Protein AF-A0A3M7KZB3-F1 (afdb_monomer)

Foldseek 3Di:
DDDDDDDDDDDDPPPPPDPCPLQPDDDPPPDDDPLNVQQVVCLVDLVVVVVLVVVLVVCVVPPVSLLVLLSRDVNNLLVDLQRPHDVCSLVSLVSNLVNLLVVLLVCLQVVHCPCLVVLCCLQVVQQLNVQNVSLLSGDLVSSLSSLLSSLQRLLQRCLVVLCSVVSLQSGFASVCSSVSHRGPPDVPVLLGSLRRNQSSLLSNLVSLQPRNDHDSNLLSNLSSLLSCQPVCSLVSYDPVSVVSLLVSLVQQLDDDDPSHHDPSSNVSSLSSNCSNPVVCNVVVVVVVVVVCVVDPVNVVVVVVVVVVVVVVVVVVVVVVVVVVVVVVVVVVVVVVVPDPDDDPDDDDD

Sequence (349 aa):
MTETSGSQPPGWDMRRTVSSRAVQGSTGTLYTRWYEVLAPYFCADEGASEALLSACRRLWGQPFTTPTFALLLHQWLLVHPGAGGADQRLKYLNVLVSGARQLFVGDAETGSAAFAPMFSFLAERVVLSPGGARLAALPETGREAVMALAASFAPYYLGPSGDYVTFLDSFPAPSAVSAGRPPPRDPGRDGGRREGVDFALDRAVEALAREVTAEPGVLAFLAALRALGGTGLLGALRTSTRIRLQAELYALTQPGGPRYASRAVNRAAFRALDALFPRGRRARRLVNAAFRVLHPGEWPWLWWDALWDGARAVRAWARLAGRAARGLWARLAARLRWRPGTGRGILCG

Organism: Auxenochlorella protothecoides (NCBI:txid3075)

Solvent-accessible surface area (backbone atoms only — not comparable to full-atom values): 19627 Å² total; per-residue (Å²): 143,82,86,82,88,76,83,79,78,85,82,82,73,87,85,77,83,83,87,64,88,80,55,83,78,84,58,61,104,84,68,81,56,72,47,74,56,46,10,59,51,32,44,71,33,62,68,62,37,52,53,48,52,55,55,47,66,79,38,66,90,41,87,64,42,40,37,50,48,20,55,35,41,46,53,26,55,58,71,37,74,66,45,80,40,80,91,46,31,58,60,52,50,53,43,31,50,53,12,45,47,54,50,53,43,51,22,28,55,71,59,49,72,84,58,44,69,61,49,49,45,46,40,54,62,29,59,53,19,81,73,35,52,45,43,56,56,40,57,66,85,48,38,59,54,53,48,41,54,42,26,28,48,36,33,50,76,26,20,87,78,60,50,37,62,60,50,41,70,60,32,67,23,66,70,40,53,64,68,68,43,64,70,69,92,56,80,78,61,57,64,46,52,24,46,9,35,32,52,35,49,41,32,26,46,50,31,52,75,75,62,40,79,31,69,56,23,42,45,34,32,35,52,27,55,28,66,48,33,84,70,60,60,74,73,47,38,50,69,67,50,51,50,49,49,51,50,55,37,48,63,35,49,49,86,65,66,96,90,41,57,52,73,67,46,22,54,42,24,48,51,20,46,35,45,65,43,62,93,51,40,67,62,54,51,51,52,52,50,50,52,49,70,71,35,77,90,46,44,71,56,51,54,51,50,50,52,51,52,47,53,50,50,51,53,51,49,53,51,51,50,54,48,50,51,52,53,49,48,52,53,49,51,56,56,67,69,62,70,94,79,86,79,92,78,80,86,88,136

Structure (mmCIF, N/CA/C/O backbone):
data_AF-A0A3M7KZB3-F1
#
_entry.id   AF-A0A3M7KZB3-F1
#
loop_
_atom_site.group_PDB
_atom_site.id
_atom_site.type_symbol
_atom_site.label_atom_id
_atom_site.label_alt_id
_atom_site.label_comp_id
_atom_site.label_asym_id
_atom_site.label_entity_id
_atom_site.label_seq_id
_atom_site.pdbx_PDB_ins_code
_atom_site.Cartn_x
_atom_site.Cartn_y
_atom_site.Cartn_z
_atom_site.occupancy
_atom_site.B_iso_or_equiv
_atom_site.auth_seq_id
_atom_site.auth_comp_id
_atom_site.auth_asym_id
_atom_site.auth_atom_id
_atom_site.pdbx_PDB_model_num
ATOM 1 N N . MET A 1 1 ? -39.520 -17.515 37.500 1.00 38.78 1 MET A N 1
ATOM 2 C CA . MET A 1 1 ? -38.891 -18.666 36.823 1.00 38.78 1 MET A CA 1
ATOM 3 C C . MET A 1 1 ? -39.704 -18.981 35.583 1.00 38.78 1 MET A C 1
ATOM 5 O O . MET A 1 1 ? -40.734 -19.615 35.721 1.00 38.78 1 MET A O 1
ATOM 9 N N . THR A 1 2 ? -39.270 -18.490 34.425 1.00 28.88 2 THR A N 1
ATOM 10 C CA . THR A 1 2 ? -39.595 -19.023 33.089 1.00 28.88 2 THR A CA 1
ATOM 11 C C . THR A 1 2 ? -38.607 -18.373 32.127 1.00 28.88 2 THR A C 1
ATOM 13 O O . THR A 1 2 ? -38.626 -17.155 31.948 1.00 28.88 2 THR A O 1
ATOM 16 N N . GLU A 1 3 ? -37.683 -19.185 31.619 1.00 27.94 3 GLU A N 1
ATOM 17 C CA . GLU A 1 3 ? -36.593 -18.805 30.725 1.00 27.94 3 GLU A CA 1
ATOM 18 C C . GLU A 1 3 ? -37.104 -18.370 29.351 1.00 27.94 3 GLU A C 1
ATOM 20 O O . GLU A 1 3 ? -37.971 -18.992 28.738 1.00 27.94 3 GLU A O 1
ATOM 25 N N . THR A 1 4 ? -36.513 -17.287 28.862 1.00 32.25 4 THR A N 1
ATOM 26 C CA . THR A 1 4 ? -36.630 -16.776 27.502 1.00 32.25 4 THR A CA 1
ATOM 27 C C . THR A 1 4 ? -35.761 -17.593 26.547 1.00 32.25 4 THR A C 1
ATOM 29 O O . THR A 1 4 ? -34.537 -17.604 26.663 1.00 32.25 4 THR A O 1
ATOM 32 N N . SER A 1 5 ? -36.401 -18.219 25.561 1.00 31.03 5 SER A N 1
ATOM 33 C CA . SER A 1 5 ? -35.777 -18.784 24.362 1.00 31.03 5 SER A CA 1
ATOM 34 C C . SER A 1 5 ? -35.148 -17.668 23.515 1.00 31.03 5 SER A C 1
ATOM 36 O O . SER A 1 5 ? -35.840 -16.994 22.752 1.00 31.03 5 SER A O 1
ATOM 38 N N . GLY A 1 6 ? -33.835 -17.472 23.646 1.00 29.67 6 GLY A N 1
ATOM 39 C CA . GLY A 1 6 ? -33.031 -16.631 22.759 1.00 29.67 6 GLY A CA 1
ATOM 40 C C . GLY A 1 6 ? -32.515 -17.434 21.565 1.00 29.67 6 GLY A C 1
ATOM 41 O O . GLY A 1 6 ? -31.704 -18.343 21.717 1.00 29.67 6 GLY A O 1
ATOM 42 N N . SER A 1 7 ? -32.981 -17.087 20.370 1.00 30.44 7 SER A N 1
ATOM 43 C CA . SER A 1 7 ? -32.486 -17.594 19.090 1.00 30.44 7 SER A CA 1
ATOM 44 C C . SER A 1 7 ? -31.009 -17.232 18.871 1.00 30.44 7 SER A C 1
ATOM 46 O O . SER A 1 7 ? -30.657 -16.052 18.833 1.00 30.44 7 SER A O 1
ATOM 48 N N . GLN A 1 8 ? -30.162 -18.244 18.678 1.00 31.06 8 GLN A N 1
ATOM 49 C CA . GLN A 1 8 ? -28.768 -18.117 18.233 1.00 31.06 8 GLN A CA 1
ATOM 50 C C . GLN A 1 8 ? -28.682 -17.506 16.817 1.00 31.06 8 GLN A C 1
ATOM 52 O O . GLN A 1 8 ? -29.329 -18.027 15.904 1.00 31.06 8 GLN A O 1
ATOM 57 N N . PRO A 1 9 ? -27.856 -16.471 16.572 1.00 33.44 9 PRO A N 1
ATOM 58 C CA . PRO A 1 9 ? -27.453 -16.110 15.216 1.00 33.44 9 PRO A CA 1
ATOM 59 C C . PRO A 1 9 ? -26.437 -17.132 14.656 1.00 33.44 9 PRO A C 1
ATOM 61 O O . PRO A 1 9 ? -25.729 -17.788 15.425 1.00 33.44 9 PRO A O 1
ATOM 64 N N . PRO A 1 10 ? -26.370 -17.308 13.323 1.00 36.56 10 PRO A N 1
ATOM 65 C CA . PRO A 1 10 ? -25.703 -18.444 12.695 1.00 36.56 10 PRO A CA 1
ATOM 66 C C . PRO A 1 10 ? -24.182 -18.435 12.893 1.00 36.56 10 PRO A C 1
ATOM 68 O O . PRO A 1 10 ? -23.527 -17.393 12.887 1.00 36.56 10 PRO A O 1
ATOM 71 N N . GLY A 1 11 ? -23.656 -19.650 13.067 1.00 27.95 11 GLY A N 1
ATOM 72 C CA . GLY A 1 11 ? -22.302 -19.976 13.499 1.00 27.95 11 GLY A CA 1
ATOM 73 C C . GLY A 1 11 ? -21.175 -19.342 12.686 1.00 27.95 11 GLY A C 1
ATOM 74 O O . GLY A 1 11 ? -21.088 -19.475 11.465 1.00 27.95 11 GLY A O 1
ATOM 75 N N . TRP A 1 12 ? -20.253 -18.726 13.420 1.00 37.75 12 TRP A N 1
ATOM 76 C CA . TRP A 1 12 ? -18.922 -18.366 12.959 1.00 37.75 12 TRP A CA 1
ATOM 77 C C . TRP A 1 12 ? -18.058 -19.631 12.890 1.00 37.75 12 TRP A C 1
ATOM 79 O O . TRP A 1 12 ? -17.579 -20.125 13.910 1.00 37.75 12 TRP A O 1
ATOM 89 N N . ASP A 1 13 ? -17.854 -20.172 11.690 1.00 31.86 13 ASP A N 1
ATOM 90 C CA . ASP A 1 13 ? -16.902 -21.264 11.474 1.00 31.86 13 ASP A CA 1
ATOM 91 C C . ASP A 1 13 ? -15.465 -20.707 11.462 1.00 31.86 13 ASP A C 1
ATOM 93 O O . ASP A 1 13 ? -14.958 -20.236 10.441 1.00 31.86 13 ASP A O 1
ATOM 97 N N . MET A 1 14 ? -14.799 -20.748 12.622 1.00 35.47 14 MET A N 1
ATOM 98 C CA . MET A 1 14 ? -13.398 -20.334 12.805 1.00 35.47 14 MET A CA 1
ATOM 99 C C . MET A 1 14 ? -12.390 -21.154 11.972 1.00 35.47 14 MET A C 1
ATOM 101 O O . MET A 1 14 ? -11.211 -20.808 11.938 1.00 35.47 14 MET A O 1
ATOM 105 N N . ARG A 1 15 ? -12.799 -22.236 11.288 1.00 32.56 15 ARG A N 1
ATOM 106 C CA . ARG A 1 15 ? -11.863 -23.196 10.670 1.00 32.56 15 ARG A CA 1
ATOM 107 C C . ARG A 1 15 ? -11.603 -23.002 9.172 1.00 32.56 15 ARG A C 1
ATOM 109 O O . ARG A 1 15 ? -10.850 -23.789 8.604 1.00 32.56 15 ARG A O 1
ATOM 116 N N . ARG A 1 16 ? -12.173 -21.986 8.505 1.00 35.16 16 ARG A N 1
ATOM 117 C CA . ARG A 1 16 ? -12.100 -21.862 7.026 1.00 35.16 16 ARG A CA 1
ATOM 118 C C . ARG A 1 16 ? -11.472 -20.600 6.432 1.00 35.16 16 ARG A C 1
ATOM 120 O O . ARG A 1 16 ? -11.674 -20.336 5.250 1.00 35.16 16 ARG A O 1
ATOM 127 N N . THR A 1 17 ? -10.645 -19.850 7.153 1.00 40.28 17 THR A N 1
ATOM 128 C CA . THR A 1 17 ? -9.912 -18.730 6.526 1.00 40.28 17 THR A CA 1
ATOM 129 C C . THR A 1 17 ? -8.417 -18.781 6.775 1.00 40.28 17 THR A C 1
ATOM 131 O O . THR A 1 17 ? -7.868 -17.930 7.460 1.00 40.28 17 THR A O 1
ATOM 134 N N . VAL A 1 18 ? -7.755 -19.753 6.148 1.00 42.78 18 VAL A N 1
ATOM 135 C CA . VAL A 1 18 ? -6.341 -19.636 5.770 1.00 42.78 18 VAL A CA 1
ATOM 136 C C . VAL A 1 18 ? -6.215 -20.106 4.323 1.00 42.78 18 VAL A C 1
ATOM 138 O O . VAL A 1 18 ? -5.806 -21.224 4.038 1.00 42.78 18 VAL A O 1
ATOM 141 N N . SER A 1 19 ? -6.610 -19.252 3.381 1.00 37.38 19 SER A N 1
ATOM 142 C CA . SER A 1 19 ? -6.130 -19.360 2.001 1.00 37.38 19 SER A CA 1
ATOM 143 C C . SER A 1 19 ? -5.094 -18.265 1.787 1.00 37.38 19 SER A C 1
ATOM 145 O O . SER A 1 19 ? -5.332 -17.286 1.090 1.00 37.38 19 SER A O 1
ATOM 147 N N . SER A 1 20 ? -3.949 -18.399 2.459 1.00 42.97 20 SER A N 1
ATOM 148 C CA . SER A 1 20 ? -2.857 -17.431 2.412 1.00 42.97 20 SER A CA 1
ATOM 149 C C . SER A 1 20 ? -1.716 -17.946 1.527 1.00 42.97 20 SER A C 1
ATOM 151 O O . SER A 1 20 ? -0.724 -18.492 2.012 1.00 42.97 20 SER A O 1
ATOM 153 N N . ARG A 1 21 ? -1.820 -17.770 0.206 1.00 41.06 21 ARG A N 1
ATOM 154 C CA . ARG A 1 21 ? -0.687 -18.042 -0.705 1.00 41.06 21 ARG A CA 1
ATOM 155 C C . ARG A 1 21 ? 0.432 -16.991 -0.627 1.00 41.06 21 ARG A C 1
ATOM 157 O O . ARG A 1 21 ? 1.504 -17.231 -1.163 1.00 41.06 21 ARG A O 1
ATOM 164 N N . ALA A 1 22 ?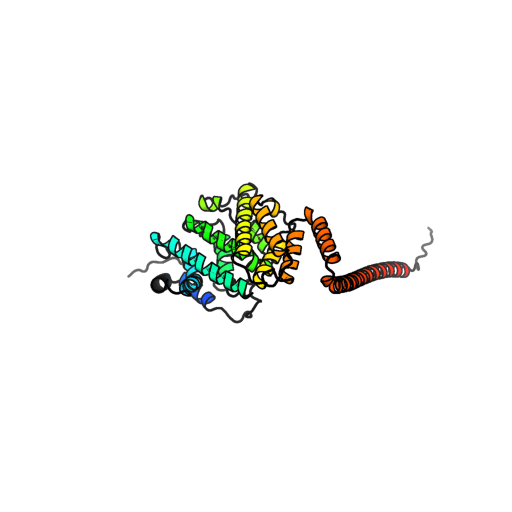 0.228 -15.888 0.098 1.00 42.31 22 ALA A N 1
ATOM 165 C CA . ALA A 1 22 ? 1.223 -14.827 0.285 1.00 42.31 22 ALA A CA 1
ATOM 166 C C . ALA A 1 22 ? 2.103 -14.974 1.553 1.00 42.31 22 ALA A C 1
ATOM 168 O O . ALA A 1 22 ? 3.015 -14.182 1.758 1.00 42.31 22 ALA A O 1
ATOM 169 N N . VAL A 1 23 ? 1.863 -15.977 2.413 1.00 45.31 23 VAL A N 1
ATOM 170 C CA . VAL A 1 23 ? 2.508 -16.093 3.748 1.00 45.31 23 VAL A CA 1
ATOM 171 C C . VAL A 1 23 ? 3.877 -16.795 3.727 1.00 45.31 23 VAL A C 1
ATOM 173 O O . VAL A 1 23 ? 4.587 -16.811 4.726 1.00 45.31 23 VAL A O 1
ATOM 176 N N . GLN A 1 24 ? 4.323 -17.327 2.590 1.00 43.00 24 GLN A N 1
ATOM 177 C CA . GLN A 1 24 ? 5.515 -18.191 2.524 1.00 43.00 24 GLN A CA 1
ATOM 178 C C . GLN A 1 24 ? 6.881 -17.473 2.644 1.00 43.00 24 GLN A C 1
ATOM 180 O O . GLN A 1 24 ? 7.911 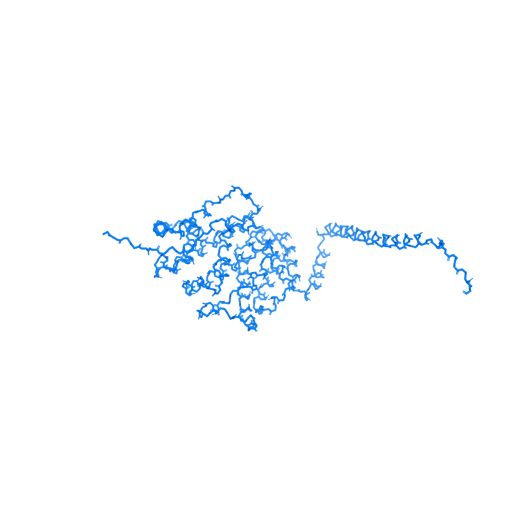-18.093 2.403 1.00 43.00 24 GLN A O 1
ATOM 185 N N . GLY A 1 25 ? 6.920 -16.191 3.021 1.00 42.41 25 GLY A N 1
ATOM 186 C CA . GLY A 1 25 ? 8.111 -15.348 2.871 1.00 42.41 25 GLY A CA 1
ATOM 187 C C . GLY A 1 25 ? 9.150 -15.324 4.001 1.00 42.41 25 GLY A C 1
ATOM 188 O O . GLY A 1 25 ? 10.303 -15.037 3.703 1.00 42.41 25 GLY A O 1
ATOM 189 N N . SER A 1 26 ? 8.827 -15.591 5.275 1.00 44.09 26 SER A N 1
ATOM 190 C CA . SER A 1 26 ? 9.864 -15.459 6.334 1.00 44.09 26 SER A CA 1
ATOM 191 C C . SER A 1 26 ? 9.670 -16.275 7.611 1.00 44.09 26 SER A C 1
ATOM 193 O O . SER A 1 26 ? 10.645 -16.586 8.289 1.00 44.09 26 SER A O 1
ATOM 195 N N . THR A 1 27 ? 8.456 -16.717 7.914 1.00 43.91 27 THR A N 1
ATOM 196 C CA . THR A 1 27 ? 8.185 -17.698 8.969 1.00 43.91 27 THR A CA 1
ATOM 197 C C . THR A 1 27 ? 7.194 -18.684 8.394 1.00 43.91 27 THR A C 1
ATOM 199 O O . THR A 1 27 ? 6.090 -18.291 8.021 1.00 43.91 27 THR A O 1
ATOM 202 N N . GLY A 1 28 ? 7.610 -19.944 8.251 1.00 42.25 28 GLY A N 1
ATOM 203 C CA . GLY A 1 28 ? 6.750 -21.010 7.750 1.00 42.25 28 GLY A CA 1
ATOM 204 C C . GLY A 1 28 ? 5.415 -21.066 8.495 1.00 42.25 28 GLY A C 1
ATOM 205 O O . GLY A 1 28 ? 5.256 -20.483 9.566 1.00 42.25 28 GLY A O 1
ATOM 206 N N . THR A 1 29 ? 4.472 -21.815 7.935 1.00 51.72 29 THR A N 1
ATOM 207 C CA . THR A 1 29 ? 3.087 -22.075 8.384 1.00 51.72 29 THR A CA 1
ATOM 208 C C . THR A 1 29 ? 2.906 -22.565 9.838 1.00 51.72 29 THR A C 1
ATOM 210 O O . THR A 1 29 ? 1.833 -23.038 10.189 1.00 51.72 29 THR A O 1
ATOM 213 N N . LEU A 1 30 ? 3.941 -22.493 10.677 1.00 51.16 30 LEU A N 1
ATOM 214 C CA . LEU A 1 30 ? 4.012 -22.971 12.054 1.00 51.16 30 LEU A CA 1
ATOM 215 C C . LEU A 1 30 ? 3.935 -21.853 13.108 1.00 51.16 30 LEU A C 1
ATOM 217 O O . LEU A 1 30 ? 3.665 -22.160 14.264 1.00 51.16 30 LEU A O 1
ATOM 221 N N . TYR A 1 31 ? 4.152 -20.582 12.748 1.00 64.06 31 TYR A N 1
ATOM 222 C CA . TYR A 1 31 ? 4.145 -19.477 13.715 1.00 64.06 31 TYR A CA 1
ATOM 223 C C . TYR A 1 31 ? 3.059 -18.452 13.390 1.00 64.06 31 TYR A C 1
ATOM 225 O O . TYR A 1 31 ? 3.167 -17.699 12.424 1.00 64.06 31 TYR A O 1
ATOM 233 N N . THR A 1 32 ? 2.024 -18.404 14.228 1.00 78.31 32 THR A N 1
ATOM 234 C CA . THR A 1 32 ? 1.038 -17.318 14.255 1.00 78.31 32 THR A CA 1
ATOM 235 C C . THR A 1 32 ? 1.610 -16.141 15.031 1.00 78.31 32 THR A C 1
ATOM 237 O O . THR A 1 32 ? 2.069 -16.309 16.165 1.00 78.31 32 THR A O 1
ATOM 240 N N . ARG A 1 33 ? 1.579 -14.937 14.456 1.00 88.12 33 ARG A N 1
ATOM 241 C CA . ARG A 1 33 ? 2.027 -13.739 15.178 1.00 88.12 33 ARG A CA 1
ATOM 242 C C . ARG A 1 33 ? 1.040 -13.405 16.290 1.00 88.12 33 ARG A C 1
ATOM 244 O O . ARG A 1 33 ? -0.161 -13.606 16.147 1.00 88.12 33 ARG A O 1
ATOM 251 N N . TRP A 1 34 ? 1.537 -12.846 17.391 1.00 92.69 34 TRP A N 1
ATOM 252 C CA . TRP A 1 34 ? 0.715 -12.545 18.569 1.00 92.69 34 TRP A CA 1
ATOM 253 C C . TRP A 1 34 ? -0.506 -11.669 18.234 1.00 92.69 34 TRP A C 1
ATOM 255 O O . TRP A 1 34 ? -1.602 -11.925 18.727 1.00 92.69 34 TRP A O 1
ATOM 265 N N . TYR A 1 35 ? -0.356 -10.683 17.343 1.00 93.88 35 TYR A N 1
ATOM 266 C CA . TYR A 1 35 ? -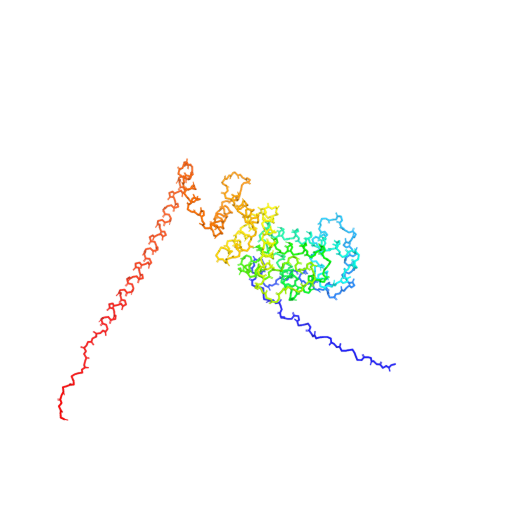1.460 -9.796 16.968 1.00 93.88 35 TYR A CA 1
ATOM 267 C C . TYR A 1 35 ? -2.520 -10.499 16.107 1.00 93.88 35 TYR A C 1
ATOM 269 O O . TYR A 1 35 ? -3.680 -10.103 16.137 1.00 93.88 35 TYR A O 1
ATOM 277 N N . GLU A 1 36 ? -2.153 -11.554 15.371 1.00 92.38 36 GLU A N 1
ATOM 278 C CA . GLU A 1 36 ? -3.101 -12.344 14.573 1.00 92.38 36 GLU A CA 1
ATOM 279 C C . GLU A 1 36 ? -4.077 -13.114 15.477 1.00 92.38 36 GLU A C 1
ATOM 281 O O . GLU A 1 36 ? -5.194 -13.405 15.061 1.00 92.38 3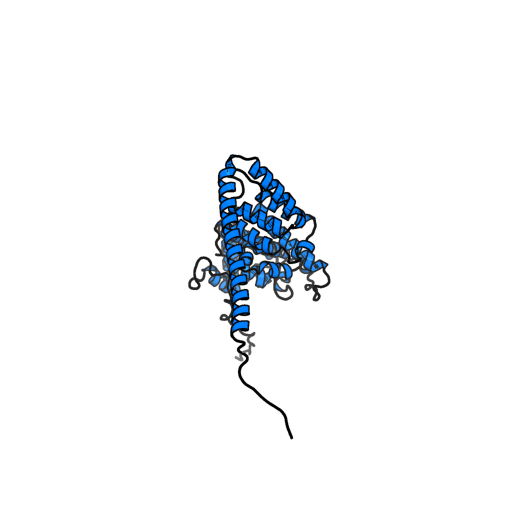6 GLU A O 1
ATOM 286 N N . VAL A 1 37 ? -3.679 -13.389 16.725 1.00 93.62 37 VAL A N 1
ATOM 287 C CA . VAL A 1 37 ? -4.523 -14.008 17.758 1.00 93.62 37 VAL A CA 1
ATOM 288 C C . VAL A 1 37 ? -5.261 -12.950 18.580 1.00 93.62 37 VAL A C 1
ATOM 290 O O . VAL A 1 37 ? -6.459 -13.080 18.831 1.00 93.62 37 VAL A O 1
ATOM 293 N N . LEU A 1 38 ? -4.566 -11.883 18.989 1.00 95.56 38 LEU A N 1
ATOM 294 C CA . LEU A 1 38 ? -5.145 -10.870 19.871 1.00 95.56 38 LEU A CA 1
ATOM 295 C C . LEU A 1 38 ? -6.135 -9.935 19.165 1.00 95.56 38 LEU A C 1
ATOM 297 O O . LEU A 1 38 ? -7.131 -9.558 19.772 1.00 95.56 38 LEU A O 1
ATOM 301 N N . ALA A 1 39 ? -5.916 -9.566 17.901 1.00 95.44 39 ALA A N 1
ATOM 302 C CA . ALA A 1 39 ? -6.824 -8.645 17.215 1.00 95.44 39 ALA A CA 1
ATOM 303 C C . ALA A 1 39 ? -8.244 -9.219 17.026 1.00 95.44 39 ALA A C 1
ATOM 305 O O . ALA A 1 39 ? -9.207 -8.494 17.287 1.00 95.44 39 ALA A O 1
ATOM 306 N N . PRO A 1 40 ? -8.425 -10.506 16.655 1.00 95.25 40 PRO A N 1
ATOM 307 C CA . PRO A 1 40 ? -9.742 -11.140 16.678 1.00 95.25 40 PRO A CA 1
ATOM 308 C C . PRO A 1 40 ? -10.352 -11.234 18.081 1.00 95.25 40 PRO A C 1
ATOM 310 O O . PRO A 1 40 ? -11.556 -11.038 18.220 1.00 95.25 40 PRO A O 1
ATOM 313 N N . TYR A 1 41 ? -9.541 -11.500 19.114 1.00 95.81 41 TYR A N 1
ATOM 314 C CA . TYR A 1 41 ? -10.005 -11.529 20.506 1.00 95.81 41 TYR A CA 1
ATOM 315 C C . TYR A 1 41 ? -10.595 -10.176 20.922 1.00 95.81 41 TYR A C 1
ATOM 317 O O . TYR A 1 41 ? -11.746 -10.110 21.345 1.00 95.81 41 TYR A O 1
ATOM 325 N N . PHE A 1 42 ? -9.856 -9.084 20.710 1.00 96.19 42 PHE A N 1
ATOM 326 C CA . PHE A 1 42 ? -10.346 -7.735 20.991 1.00 96.19 42 PHE A CA 1
ATOM 327 C C . PHE A 1 42 ? -11.556 -7.374 20.114 1.00 96.19 42 PHE A C 1
ATOM 329 O O . PHE A 1 42 ? -12.506 -6.755 20.579 1.00 96.19 42 PHE A O 1
ATOM 336 N N . CYS A 1 43 ? -11.602 -7.832 18.862 1.00 95.50 43 CYS A N 1
ATOM 337 C CA . CYS A 1 43 ? -12.790 -7.658 18.027 1.00 95.50 43 CYS A CA 1
ATOM 338 C C . CYS A 1 43 ? -14.048 -8.329 18.601 1.00 95.50 43 CYS A C 1
ATOM 340 O O . CYS A 1 43 ? -15.146 -7.846 18.334 1.00 95.50 43 CYS A O 1
ATOM 342 N N . ALA A 1 44 ? -13.910 -9.433 19.337 1.00 95.44 44 ALA A N 1
ATOM 343 C CA . ALA A 1 44 ? -15.033 -10.161 19.922 1.00 95.44 44 ALA A CA 1
ATOM 344 C C . ALA A 1 44 ? -15.452 -9.621 21.301 1.00 95.44 44 ALA A C 1
ATOM 346 O O . ALA A 1 44 ? -16.636 -9.664 21.625 1.00 95.44 44 ALA A O 1
ATOM 347 N N . ASP A 1 45 ? -14.506 -9.112 22.093 1.00 95.56 45 ASP A N 1
ATOM 348 C CA . ASP A 1 45 ? -14.745 -8.589 23.441 1.00 95.56 45 ASP A CA 1
ATOM 349 C C . ASP A 1 45 ? -14.648 -7.052 23.472 1.00 95.56 45 ASP A C 1
ATOM 351 O O . ASP A 1 45 ? -13.561 -6.463 23.508 1.00 95.56 45 ASP A O 1
ATOM 355 N N . GLU A 1 46 ? -15.811 -6.392 23.471 1.00 92.56 46 GLU A N 1
ATOM 356 C CA . GLU A 1 46 ? -15.907 -4.930 23.542 1.00 92.56 46 GLU A CA 1
ATOM 357 C C . GLU A 1 46 ? -15.344 -4.362 24.851 1.00 92.56 46 GLU A C 1
ATOM 359 O O . GLU A 1 46 ? -14.693 -3.317 24.829 1.00 92.56 46 GLU A O 1
ATOM 364 N N . GLY A 1 47 ? -15.535 -5.050 25.981 1.00 94.69 47 GLY A N 1
ATOM 365 C CA . GLY A 1 47 ? -15.053 -4.590 27.283 1.00 94.69 47 GLY A CA 1
ATOM 366 C C . GLY A 1 47 ? -13.528 -4.585 27.347 1.00 94.69 47 GLY A C 1
ATOM 367 O O . GLY A 1 47 ? -12.919 -3.599 27.770 1.00 94.69 47 GLY A O 1
ATOM 368 N N . ALA A 1 48 ? -12.900 -5.654 26.851 1.00 95.38 48 ALA A N 1
ATOM 369 C CA . ALA A 1 48 ? -11.448 -5.729 26.727 1.00 95.38 48 ALA A CA 1
ATOM 370 C C . ALA A 1 48 ? -10.898 -4.679 25.748 1.00 95.38 48 ALA A C 1
ATOM 372 O O . ALA A 1 48 ? -9.857 -4.072 26.016 1.00 95.38 48 ALA A O 1
ATOM 373 N N . SER A 1 49 ? -11.598 -4.431 24.639 1.00 95.62 49 SER A N 1
ATOM 374 C CA . SER A 1 49 ? -11.213 -3.409 23.662 1.00 95.62 49 SER A CA 1
ATOM 375 C C . SER A 1 49 ? -11.283 -1.989 24.207 1.00 95.62 49 SER A C 1
ATOM 377 O O . SER A 1 49 ? -10.339 -1.223 24.018 1.00 95.62 49 SER A O 1
ATOM 379 N N . GLU A 1 50 ? -12.350 -1.634 24.922 1.00 95.06 50 GLU A N 1
ATOM 380 C CA . GLU A 1 50 ? -12.485 -0.320 25.560 1.00 95.06 50 GLU A CA 1
ATOM 381 C C . GLU A 1 50 ? -11.449 -0.131 26.678 1.00 95.06 50 GLU A C 1
ATOM 383 O O . GLU A 1 50 ? -10.827 0.931 26.796 1.00 95.06 50 GLU A O 1
ATOM 388 N N . ALA A 1 51 ? -11.173 -1.182 27.459 1.00 95.69 51 ALA A N 1
ATOM 389 C CA . ALA A 1 51 ? -10.104 -1.163 28.452 1.00 95.69 51 ALA A CA 1
ATOM 390 C C . ALA A 1 51 ? -8.733 -0.929 27.795 1.00 95.69 51 ALA A C 1
ATOM 392 O O . ALA A 1 51 ? -7.986 -0.047 28.236 1.00 95.69 51 ALA A O 1
ATOM 393 N N . LEU A 1 52 ? -8.427 -1.644 26.706 1.00 95.56 52 LEU A N 1
ATOM 394 C CA . LEU A 1 52 ? -7.196 -1.449 25.943 1.00 95.56 52 LEU A CA 1
ATOM 395 C C . LEU A 1 52 ? -7.131 -0.034 25.364 1.00 95.56 52 LEU A C 1
ATOM 397 O O . LEU A 1 52 ? -6.126 0.642 25.561 1.00 95.56 52 LEU A O 1
ATOM 401 N N . LEU A 1 53 ? -8.204 0.454 24.734 1.00 95.62 53 LEU A N 1
ATOM 402 C CA . LEU A 1 53 ? -8.302 1.820 24.219 1.00 95.62 53 LEU A CA 1
ATOM 403 C C . LEU A 1 53 ? -8.014 2.852 25.319 1.00 95.62 53 LEU A C 1
ATOM 405 O O . LEU A 1 53 ? -7.280 3.812 25.083 1.00 95.62 53 LEU A O 1
ATOM 409 N N . SER A 1 54 ? -8.538 2.651 26.529 1.00 94.50 54 SER A N 1
ATOM 410 C CA . SER A 1 54 ? -8.306 3.544 27.667 1.00 94.50 54 SER A CA 1
ATOM 411 C C . SER A 1 54 ? -6.841 3.570 28.122 1.00 94.50 54 SER A C 1
ATOM 413 O O . SER A 1 54 ? -6.310 4.644 28.414 1.00 94.50 54 SER A O 1
ATOM 415 N N . ALA A 1 55 ? -6.168 2.415 28.138 1.00 95.06 55 ALA A N 1
ATOM 416 C CA . ALA A 1 55 ? -4.755 2.301 28.489 1.00 95.06 55 ALA A CA 1
ATOM 417 C C . ALA A 1 55 ? -3.887 2.967 27.423 1.00 95.06 55 ALA A C 1
ATOM 419 O O . ALA A 1 55 ? -3.047 3.819 27.715 1.00 95.06 55 ALA A O 1
ATOM 420 N N . CYS A 1 56 ? -4.186 2.637 26.175 1.00 95.00 56 CYS A N 1
ATOM 421 C CA . CYS A 1 56 ? -3.635 3.232 24.988 1.00 95.00 56 CYS A CA 1
ATOM 422 C C . CYS A 1 56 ? -3.739 4.777 25.099 1.00 95.00 56 CYS A C 1
ATOM 424 O O . CYS A 1 56 ? -2.697 5.427 25.084 1.00 95.00 56 CYS A O 1
ATOM 426 N N . ARG A 1 57 ? -4.910 5.381 25.371 1.00 93.69 57 ARG A N 1
ATOM 427 C CA . ARG A 1 57 ? -5.085 6.852 25.501 1.00 93.69 57 ARG A CA 1
ATOM 428 C C . ARG A 1 57 ? -4.111 7.538 26.460 1.00 93.69 57 ARG A C 1
ATOM 430 O O . ARG A 1 57 ? -3.739 8.685 26.218 1.00 93.69 57 ARG A O 1
ATOM 437 N N . ARG A 1 58 ? -3.698 6.862 27.534 1.00 95.06 58 ARG A N 1
ATOM 438 C CA . ARG A 1 58 ? -2.726 7.389 28.510 1.00 95.06 58 ARG A CA 1
ATOM 439 C C . ARG A 1 58 ? -1.294 7.399 27.965 1.00 95.06 58 ARG A C 1
ATOM 441 O O . ARG A 1 58 ? -0.446 8.121 28.474 1.00 95.06 58 ARG A O 1
ATOM 448 N N . LEU A 1 59 ? -1.038 6.615 26.922 1.00 94.94 59 LEU A N 1
ATOM 449 C CA . LEU A 1 59 ? 0.268 6.347 26.328 1.00 94.94 59 LEU A CA 1
ATOM 450 C C . LEU A 1 59 ? 0.422 6.925 24.909 1.00 94.94 59 LEU A C 1
ATOM 452 O O . LEU A 1 59 ? 1.407 6.604 24.249 1.00 94.94 59 LEU A O 1
ATOM 456 N N . TRP A 1 60 ? -0.490 7.779 24.415 1.00 90.88 60 TRP A N 1
ATOM 457 C CA . TRP A 1 60 ? -0.387 8.400 23.069 1.00 90.88 60 TRP A CA 1
ATOM 458 C C . TRP A 1 60 ? 0.929 9.146 22.832 1.00 90.88 60 TRP A C 1
ATOM 460 O O . TRP A 1 60 ? 1.363 9.245 21.689 1.00 90.88 60 TRP A O 1
ATOM 470 N N . GLY A 1 61 ? 1.572 9.647 23.890 1.00 88.69 61 GLY A N 1
ATOM 471 C CA . GLY A 1 61 ? 2.875 10.308 23.787 1.00 88.69 61 GLY A CA 1
ATOM 472 C C . GLY A 1 61 ? 4.041 9.368 23.462 1.00 88.69 61 GLY A C 1
ATOM 473 O O . GLY A 1 61 ? 5.128 9.848 23.166 1.00 88.69 61 GLY A O 1
ATOM 474 N N . GLN A 1 62 ? 3.841 8.049 23.523 1.00 94.00 62 GLN A N 1
ATOM 475 C CA . GLN A 1 62 ? 4.888 7.064 23.259 1.00 94.00 62 GLN A CA 1
ATOM 476 C C . GLN A 1 62 ? 4.883 6.620 21.784 1.00 94.00 62 GLN A C 1
ATOM 478 O O . GLN A 1 62 ? 3.812 6.364 21.222 1.00 94.00 62 GLN A O 1
ATOM 483 N N . PRO A 1 63 ? 6.061 6.451 21.153 1.00 90.19 63 PRO A N 1
ATOM 484 C CA . PRO A 1 63 ? 6.168 6.188 19.715 1.00 90.19 63 PRO A CA 1
ATOM 485 C C . PRO A 1 63 ? 5.585 4.830 19.294 1.00 90.19 63 PRO A C 1
ATOM 487 O O . PRO A 1 63 ? 5.045 4.698 18.201 1.00 90.19 63 PRO A O 1
ATOM 490 N N . PHE A 1 64 ? 5.636 3.821 20.168 1.00 91.62 64 PHE A N 1
ATOM 491 C CA . PHE A 1 64 ? 5.149 2.465 19.883 1.00 91.62 64 PHE A CA 1
ATOM 492 C C . PHE A 1 64 ? 3.635 2.301 20.064 1.00 91.62 64 PHE A C 1
ATOM 494 O O . PHE A 1 64 ? 3.059 1.305 19.616 1.00 91.62 64 PHE A O 1
ATOM 501 N N . THR A 1 65 ? 2.968 3.254 20.714 1.00 95.44 65 THR A N 1
ATOM 502 C CA . THR A 1 65 ? 1.559 3.096 21.072 1.00 95.44 65 THR A CA 1
ATOM 503 C C . THR A 1 65 ? 0.656 3.125 19.849 1.00 95.44 65 THR A C 1
ATOM 505 O O . THR A 1 65 ? -0.260 2.316 19.752 1.00 95.44 65 THR A O 1
ATOM 508 N N . THR A 1 66 ? 0.928 4.015 18.895 1.00 95.75 66 THR A N 1
ATOM 509 C CA . THR A 1 66 ? 0.110 4.166 17.683 1.00 95.75 66 THR A CA 1
ATOM 510 C C . THR A 1 66 ? 0.163 2.913 16.788 1.00 95.75 66 THR A C 1
ATOM 512 O O . THR A 1 66 ? -0.900 2.396 16.437 1.00 95.75 66 THR A O 1
ATOM 515 N N . PRO A 1 67 ? 1.344 2.332 16.488 1.00 96.00 67 PRO A N 1
ATOM 516 C CA . PRO A 1 67 ? 1.438 1.025 15.830 1.00 96.00 67 PRO A CA 1
ATOM 517 C C . PRO A 1 67 ? 0.771 -0.114 16.613 1.00 96.00 67 PRO A C 1
ATOM 519 O O . PRO A 1 67 ? 0.036 -0.911 16.037 1.00 96.00 67 PRO A O 1
ATOM 522 N N . THR A 1 68 ? 0.971 -0.184 17.933 1.00 95.94 68 THR A N 1
ATOM 523 C CA . THR A 1 68 ? 0.386 -1.250 18.772 1.00 95.94 68 THR A CA 1
ATOM 524 C C . THR A 1 68 ? -1.141 -1.176 18.790 1.00 95.94 68 THR A C 1
ATOM 526 O O . THR A 1 68 ? -1.820 -2.191 18.637 1.00 95.94 68 THR A O 1
ATOM 529 N N . PHE A 1 69 ? -1.680 0.039 18.911 1.00 96.88 69 PHE A N 1
ATOM 530 C CA . PHE A 1 69 ? -3.104 0.326 18.782 1.00 96.88 69 PHE A CA 1
ATOM 531 C C . PHE A 1 69 ? -3.639 -0.172 17.437 1.00 96.88 69 PHE A C 1
ATOM 533 O O . PHE A 1 69 ? -4.653 -0.868 17.395 1.00 96.88 69 PHE A O 1
ATOM 540 N N . ALA A 1 70 ? -2.930 0.125 16.345 1.00 97.19 70 ALA A N 1
ATOM 541 C CA . ALA A 1 70 ? -3.333 -0.310 15.017 1.00 97.19 70 ALA A CA 1
ATOM 542 C C . ALA A 1 70 ? -3.327 -1.841 14.875 1.00 97.19 70 ALA A C 1
ATOM 544 O O . ALA A 1 70 ? -4.296 -2.412 14.379 1.00 97.19 70 ALA A O 1
ATOM 545 N N . LEU A 1 71 ? -2.299 -2.526 15.383 1.00 96.62 71 LEU A N 1
ATOM 546 C CA . LEU A 1 71 ? -2.229 -3.989 15.343 1.00 96.62 71 LEU A CA 1
ATOM 547 C C . LEU A 1 71 ? -3.366 -4.657 16.107 1.00 96.62 71 LEU A C 1
ATOM 549 O O . LEU A 1 71 ? -3.945 -5.616 15.606 1.00 96.62 71 LEU A O 1
ATOM 553 N N . LEU A 1 72 ? -3.696 -4.158 17.295 1.00 96.94 72 LEU A N 1
ATOM 554 C CA . LEU A 1 72 ? -4.632 -4.830 18.191 1.00 96.94 72 LEU A CA 1
ATOM 555 C C . LEU A 1 72 ? -6.094 -4.466 17.945 1.00 96.94 72 LEU A C 1
ATOM 557 O O . LEU A 1 72 ? -6.957 -5.332 18.047 1.00 96.94 72 LEU A O 1
ATOM 561 N N . LEU A 1 73 ? -6.380 -3.208 17.607 1.00 96.81 73 LEU A N 1
ATOM 562 C CA . LEU A 1 73 ? -7.748 -2.689 17.567 1.00 96.81 73 LEU A CA 1
ATOM 563 C C . LEU A 1 73 ? -8.278 -2.426 16.150 1.00 96.81 73 LEU A C 1
ATOM 565 O O . LEU A 1 73 ? -9.427 -2.006 16.015 1.00 96.81 73 LEU A O 1
ATOM 569 N N . HIS A 1 74 ? -7.512 -2.709 15.084 1.00 96.06 74 HIS A N 1
ATOM 570 C CA . HIS A 1 74 ? -7.988 -2.500 13.706 1.00 96.06 74 HIS A CA 1
ATOM 571 C C . HIS A 1 74 ? -9.285 -3.243 13.393 1.00 96.06 74 HIS A C 1
ATOM 573 O O . HIS A 1 74 ? -10.173 -2.665 12.773 1.00 96.06 74 HIS A O 1
ATOM 579 N N . GLN A 1 75 ? -9.415 -4.506 13.810 1.00 95.88 75 GLN A N 1
ATOM 580 C CA . GLN A 1 75 ? -10.620 -5.282 13.513 1.00 95.88 75 GLN A CA 1
ATOM 581 C C . GLN A 1 75 ? -11.815 -4.728 14.278 1.00 95.88 75 GLN A C 1
ATOM 583 O O . GLN A 1 75 ? -12.835 -4.434 13.664 1.00 95.88 75 GLN A O 1
ATOM 588 N N . TRP A 1 76 ? -11.655 -4.502 15.583 1.00 95.75 76 TRP A N 1
ATOM 589 C CA . TRP A 1 76 ? -12.710 -3.957 16.431 1.00 95.75 76 TRP A CA 1
ATOM 590 C C . TRP A 1 76 ? -13.224 -2.607 15.905 1.00 95.75 76 TRP A C 1
ATOM 592 O O . TRP A 1 76 ? -14.419 -2.455 15.659 1.00 95.75 76 TRP A O 1
ATOM 602 N N . LEU A 1 77 ? -12.324 -1.659 15.616 1.00 94.69 77 LEU A N 1
ATOM 603 C CA . LEU A 1 77 ? -12.696 -0.308 15.182 1.00 94.69 77 LEU A CA 1
ATOM 604 C C . LEU A 1 77 ? -13.355 -0.267 13.788 1.00 94.69 77 LEU A C 1
ATOM 606 O O . LEU A 1 77 ? -14.228 0.569 13.531 1.00 94.69 77 LEU A O 1
ATOM 610 N N . LEU A 1 78 ? -12.923 -1.149 12.877 1.00 93.81 78 LEU A N 1
ATOM 611 C CA . LEU A 1 78 ? -13.411 -1.198 11.493 1.00 93.81 78 LEU A CA 1
ATOM 612 C C . LEU A 1 78 ? -14.655 -2.084 11.318 1.00 93.81 78 LEU A C 1
ATOM 614 O O . LEU A 1 78 ? -15.372 -1.922 10.331 1.00 93.81 78 LEU A O 1
ATOM 618 N N . VAL A 1 79 ? -14.915 -3.017 12.239 1.00 93.00 79 VAL A N 1
ATOM 619 C CA . VAL A 1 79 ? -16.103 -3.889 12.217 1.00 93.00 79 VAL A CA 1
ATOM 620 C C . VAL A 1 79 ? -17.257 -3.267 12.991 1.00 93.00 79 VAL A C 1
ATOM 622 O O . VAL A 1 79 ? -18.387 -3.321 12.510 1.00 93.00 79 VAL A O 1
ATOM 625 N N . HIS A 1 80 ? -16.986 -2.651 14.144 1.00 92.00 80 HIS A N 1
ATOM 626 C CA . HIS A 1 80 ? -18.028 -2.163 15.045 1.00 92.00 80 HIS A CA 1
ATOM 627 C C . HIS A 1 80 ? -18.273 -0.658 14.871 1.00 92.00 80 HIS A C 1
ATOM 629 O O . HIS A 1 80 ? -17.382 0.155 15.137 1.00 92.00 80 HIS A O 1
ATOM 635 N N . PRO A 1 81 ? -19.484 -0.236 14.455 1.00 86.62 81 PRO A N 1
ATOM 636 C CA . PRO A 1 81 ? -19.810 1.178 14.265 1.00 86.62 81 PRO A CA 1
ATOM 637 C C . PRO A 1 81 ? -19.751 2.017 15.549 1.00 86.62 81 PRO A C 1
ATOM 639 O O . PRO A 1 81 ? -19.486 3.216 15.475 1.00 86.62 81 PRO A O 1
ATOM 642 N N . GLY A 1 82 ? -19.990 1.389 16.706 1.00 85.88 82 GLY A N 1
ATOM 643 C CA . GLY A 1 82 ? -20.005 2.037 18.022 1.00 85.88 82 GLY A CA 1
ATOM 644 C C . GLY A 1 82 ? -18.647 2.126 18.728 1.00 85.88 82 GLY A C 1
ATOM 645 O O . GLY A 1 82 ? -18.564 2.762 19.776 1.00 85.88 82 GLY A O 1
ATOM 646 N N . ALA A 1 83 ? -17.589 1.525 18.174 1.00 88.62 83 ALA A N 1
ATOM 647 C CA . ALA A 1 83 ? -16.286 1.423 18.834 1.00 88.62 83 ALA A CA 1
ATOM 648 C C . ALA A 1 83 ? -15.671 2.795 19.171 1.00 88.62 83 ALA A C 1
ATOM 650 O O . ALA A 1 83 ? -15.536 3.657 18.293 1.00 88.62 83 ALA A O 1
ATOM 651 N N . GLY A 1 84 ? -15.270 2.985 20.435 1.00 83.19 84 GLY A N 1
ATOM 652 C CA . GLY A 1 84 ? -14.641 4.212 20.932 1.00 83.19 84 GLY A CA 1
ATOM 653 C C . GLY A 1 84 ? -15.584 5.417 21.053 1.00 83.19 84 GLY A C 1
ATOM 654 O O . GLY A 1 84 ? -15.125 6.530 21.316 1.00 83.19 84 GLY A O 1
ATOM 655 N N . GLY A 1 85 ? -16.892 5.226 20.866 1.00 87.88 85 GLY A N 1
ATOM 656 C CA . GLY A 1 85 ? -17.893 6.290 20.918 1.00 87.88 85 GLY A CA 1
ATOM 657 C C . GLY A 1 85 ? -17.912 7.188 19.673 1.00 87.88 85 GLY A C 1
ATOM 658 O O . GLY A 1 85 ? -16.884 7.476 19.057 1.00 87.88 85 GLY A O 1
ATOM 659 N N . ALA A 1 86 ? -19.106 7.664 19.305 1.00 82.38 86 ALA A N 1
ATOM 660 C CA . ALA A 1 86 ? -19.343 8.394 18.056 1.00 82.38 86 ALA A CA 1
ATOM 661 C C . ALA A 1 86 ? -18.468 9.654 17.906 1.00 82.38 86 ALA A C 1
ATOM 663 O O . ALA A 1 86 ? -17.874 9.865 16.847 1.00 82.38 86 ALA A O 1
ATOM 664 N N . ASP A 1 87 ? -18.314 10.434 18.979 1.00 83.94 87 ASP A N 1
ATOM 665 C CA . ASP A 1 87 ? -17.634 11.736 18.941 1.00 83.94 87 ASP A CA 1
ATOM 666 C C . ASP A 1 87 ? -16.123 11.627 18.697 1.00 83.94 87 ASP A C 1
ATOM 668 O O . ASP A 1 87 ? -15.508 12.504 18.090 1.00 83.94 87 ASP A O 1
ATOM 672 N N . GLN A 1 88 ? -15.494 10.545 19.167 1.00 89.69 88 GLN A N 1
ATOM 673 C CA . GLN A 1 88 ? -14.036 10.366 19.107 1.00 89.69 88 GLN A CA 1
ATOM 674 C C . GLN A 1 88 ? -13.605 9.350 18.048 1.00 89.69 88 GLN A C 1
ATOM 676 O O . GLN A 1 88 ? -12.409 9.186 17.793 1.00 89.69 88 GLN A O 1
ATOM 681 N N . ARG A 1 89 ? -14.560 8.714 17.366 1.00 90.31 89 ARG A N 1
ATOM 682 C CA . ARG A 1 89 ? -14.291 7.652 16.397 1.00 90.31 89 ARG A CA 1
ATOM 683 C C . ARG A 1 89 ? -13.382 8.090 15.254 1.00 90.31 89 ARG A C 1
ATOM 685 O O . ARG A 1 89 ? -12.467 7.356 14.890 1.00 90.31 89 ARG A O 1
ATOM 692 N N . LEU A 1 90 ? -13.571 9.302 14.728 1.00 92.19 90 LEU A N 1
ATOM 693 C CA . LEU A 1 90 ? -12.702 9.846 13.679 1.00 92.19 90 LEU A CA 1
ATOM 694 C C . LEU A 1 90 ? -11.252 9.999 14.161 1.00 92.19 90 LEU A C 1
ATOM 696 O O . LEU A 1 90 ? -10.316 9.666 13.436 1.00 92.19 90 LEU A O 1
ATOM 700 N N . LYS A 1 91 ? -11.056 10.449 15.406 1.00 93.50 91 LYS A N 1
ATOM 701 C CA . LYS A 1 91 ? -9.724 10.565 16.012 1.00 93.50 91 LYS A CA 1
ATOM 702 C C . LYS A 1 91 ? -9.051 9.197 16.086 1.00 93.50 91 LYS A C 1
ATOM 704 O O . LYS A 1 91 ? -7.899 9.072 15.682 1.00 93.50 91 LYS A O 1
ATOM 709 N N . TYR A 1 92 ? -9.762 8.178 16.563 1.00 94.31 92 TYR A N 1
ATOM 710 C CA . TYR A 1 92 ? -9.219 6.821 16.655 1.00 94.31 92 TYR A CA 1
ATOM 711 C C . TYR A 1 92 ? -8.930 6.212 15.292 1.00 94.31 92 TYR A C 1
ATOM 713 O O . TYR A 1 92 ? -7.908 5.552 15.132 1.00 94.31 92 TYR A O 1
ATOM 721 N N . LEU A 1 93 ? -9.760 6.494 14.291 1.00 94.94 93 LEU A N 1
ATOM 722 C CA . LEU A 1 93 ? -9.505 6.055 12.927 1.00 94.94 93 LEU A CA 1
ATOM 723 C C . LEU A 1 93 ? -8.245 6.710 12.344 1.00 94.94 93 LEU A C 1
ATOM 725 O O . LEU A 1 93 ? -7.444 6.035 11.708 1.00 94.94 93 LEU A O 1
ATOM 729 N N . ASN A 1 94 ? -8.014 7.997 12.607 1.00 94.38 94 ASN A N 1
ATOM 730 C CA . ASN A 1 94 ? -6.789 8.673 12.172 1.00 94.38 94 ASN A CA 1
ATOM 731 C C . ASN A 1 94 ? -5.542 8.099 12.860 1.00 94.38 94 ASN A C 1
ATOM 733 O O . ASN A 1 94 ? -4.517 7.897 12.208 1.00 94.38 94 ASN A O 1
ATOM 737 N N . VAL A 1 95 ? -5.635 7.782 14.158 1.00 95.31 95 VAL A N 1
ATOM 738 C CA . VAL A 1 95 ? -4.564 7.077 14.885 1.00 95.31 95 VAL A CA 1
ATOM 739 C C . VAL A 1 95 ? -4.335 5.691 14.278 1.00 95.31 95 VAL A C 1
ATOM 741 O O . VAL A 1 95 ? -3.190 5.325 14.028 1.00 95.31 95 VAL A O 1
ATOM 744 N N . LEU A 1 96 ? -5.406 4.954 13.961 1.00 96.56 96 LEU A N 1
ATOM 745 C CA . LEU A 1 96 ? -5.332 3.652 13.299 1.00 96.56 96 LEU A CA 1
ATOM 746 C C . LEU A 1 96 ? -4.583 3.747 11.967 1.00 96.56 96 LEU A C 1
ATOM 748 O O . LEU A 1 96 ? -3.643 2.993 11.737 1.00 96.56 96 LEU A O 1
ATOM 752 N N . VAL A 1 97 ? -4.989 4.681 11.103 1.00 96.81 97 VAL A N 1
ATOM 753 C CA . VAL A 1 97 ? -4.403 4.865 9.771 1.00 96.81 97 VAL A CA 1
ATOM 754 C C . VAL A 1 97 ? -2.930 5.254 9.873 1.00 96.81 97 VAL A C 1
ATOM 756 O O . VAL A 1 97 ? -2.105 4.703 9.147 1.00 96.81 97 VAL A O 1
ATOM 759 N N . SER A 1 98 ? -2.582 6.153 10.797 1.00 95.94 98 SER A N 1
ATOM 760 C CA . SER A 1 98 ? -1.193 6.549 11.047 1.00 95.94 98 SER A CA 1
ATOM 761 C C . SER A 1 98 ? -0.339 5.375 11.542 1.00 95.94 98 SER A C 1
ATOM 763 O O . SER A 1 98 ? 0.738 5.124 11.003 1.00 95.94 98 SER A O 1
ATOM 765 N N . GLY A 1 99 ? -0.835 4.600 12.512 1.00 96.94 99 GLY A N 1
ATOM 766 C CA . GLY A 1 99 ? -0.121 3.439 13.051 1.00 96.94 99 GLY A CA 1
ATOM 767 C C . GLY A 1 99 ? 0.048 2.325 12.025 1.00 96.94 99 GLY A C 1
ATOM 768 O O . GLY A 1 99 ? 1.140 1.789 11.872 1.00 96.94 99 GLY A O 1
ATOM 769 N N . ALA A 1 100 ? -1.004 2.031 11.263 1.00 97.69 100 ALA A N 1
ATOM 770 C CA . ALA A 1 100 ? -0.963 1.071 10.169 1.00 97.69 100 ALA A CA 1
ATOM 771 C C . ALA A 1 100 ? 0.040 1.483 9.084 1.00 97.69 100 ALA A C 1
ATOM 773 O O . ALA A 1 100 ? 0.814 0.651 8.619 1.00 97.69 100 ALA A O 1
ATOM 774 N N . ARG A 1 101 ? 0.081 2.774 8.726 1.00 97.62 101 ARG A N 1
ATOM 775 C CA . ARG A 1 101 ? 1.066 3.306 7.778 1.00 97.62 101 ARG A CA 1
ATOM 776 C C . ARG A 1 101 ? 2.493 3.059 8.265 1.00 97.62 101 ARG A C 1
ATOM 778 O O . ARG A 1 101 ? 3.287 2.528 7.502 1.00 97.62 101 ARG A O 1
ATOM 785 N N . GLN A 1 102 ? 2.802 3.360 9.528 1.00 96.19 102 GLN A N 1
ATOM 786 C CA . GLN A 1 102 ? 4.137 3.115 10.098 1.00 96.19 102 GLN A CA 1
ATOM 787 C C . GLN A 1 102 ? 4.544 1.637 10.011 1.00 96.19 102 GLN A C 1
ATOM 789 O O . GLN A 1 102 ? 5.671 1.326 9.634 1.00 96.19 102 GLN A O 1
ATOM 794 N N . LEU A 1 103 ? 3.618 0.723 10.306 1.00 96.69 103 LEU A N 1
ATOM 795 C CA . LEU A 1 103 ? 3.859 -0.719 10.213 1.00 96.69 103 LEU A CA 1
ATOM 796 C C . LEU A 1 103 ? 4.125 -1.158 8.770 1.00 96.69 103 LEU A C 1
ATOM 798 O O . LEU A 1 103 ? 5.065 -1.905 8.513 1.00 96.69 103 LEU A O 1
ATOM 802 N N . PHE A 1 104 ? 3.323 -0.676 7.819 1.00 97.12 104 PHE A N 1
ATOM 803 C CA . PHE A 1 104 ? 3.466 -1.042 6.411 1.00 97.12 104 PHE A CA 1
ATOM 804 C C . PHE A 1 104 ? 4.728 -0.462 5.772 1.00 97.12 104 PHE A C 1
ATOM 806 O O . PHE A 1 104 ? 5.363 -1.150 4.975 1.00 97.12 104 PHE A O 1
ATOM 813 N N . VAL A 1 105 ? 5.127 0.755 6.155 1.00 96.31 105 VAL A N 1
ATOM 814 C CA . VAL A 1 105 ? 6.440 1.305 5.794 1.00 96.31 105 VAL A CA 1
ATOM 815 C C . VAL A 1 105 ? 7.548 0.425 6.364 1.00 96.31 105 VAL A C 1
ATOM 817 O O . VAL A 1 105 ? 8.436 0.042 5.613 1.00 96.31 105 VAL A O 1
ATOM 820 N N . GLY A 1 106 ? 7.462 0.013 7.633 1.00 95.00 106 GLY A N 1
ATOM 821 C CA . GLY A 1 106 ? 8.453 -0.877 8.245 1.00 95.00 106 GLY A CA 1
ATOM 822 C C . GLY A 1 106 ? 8.599 -2.221 7.522 1.00 95.00 106 GLY A C 1
ATOM 823 O O . GLY A 1 106 ? 9.718 -2.692 7.306 1.00 95.00 106 GLY A O 1
ATOM 824 N N . ASP A 1 107 ? 7.491 -2.823 7.080 1.00 95.00 107 ASP A N 1
ATOM 825 C CA . ASP A 1 107 ? 7.533 -4.028 6.243 1.00 95.00 107 ASP A CA 1
ATOM 826 C C . ASP A 1 107 ? 8.233 -3.737 4.902 1.00 95.00 107 ASP A C 1
ATOM 828 O O . ASP A 1 107 ? 9.147 -4.469 4.522 1.00 95.00 107 ASP A O 1
ATOM 832 N N . ALA A 1 108 ? 7.884 -2.634 4.228 1.00 93.38 108 ALA A N 1
ATOM 833 C CA . ALA A 1 108 ? 8.488 -2.240 2.953 1.00 93.38 108 ALA A CA 1
ATOM 834 C C . ALA A 1 108 ? 9.988 -1.911 3.064 1.00 93.38 108 ALA A C 1
ATOM 836 O O . ALA A 1 108 ? 10.757 -2.207 2.145 1.00 93.38 108 ALA A O 1
ATOM 837 N N . GLU A 1 109 ? 10.409 -1.328 4.186 1.00 92.44 109 GLU A N 1
ATOM 838 C CA . GLU A 1 109 ? 11.803 -1.001 4.482 1.00 92.44 109 GLU A CA 1
ATOM 839 C C . GLU A 1 109 ? 12.651 -2.250 4.717 1.00 92.44 109 GLU A C 1
ATOM 841 O O . GLU A 1 109 ? 13.768 -2.364 4.211 1.00 92.44 109 GLU A O 1
ATOM 846 N N . THR A 1 110 ? 12.099 -3.210 5.455 1.00 91.56 110 THR A N 1
ATOM 847 C CA . THR A 1 110 ? 12.790 -4.452 5.816 1.00 91.56 110 THR A CA 1
ATOM 848 C C . THR A 1 110 ? 12.645 -5.558 4.769 1.00 91.56 110 THR A C 1
ATOM 850 O O . THR A 1 110 ? 13.348 -6.565 4.845 1.00 91.56 110 THR A O 1
ATOM 853 N N . GLY A 1 111 ? 11.753 -5.398 3.784 1.00 89.75 111 GLY A N 1
ATOM 854 C CA . GLY A 1 111 ? 11.399 -6.461 2.839 1.00 89.75 111 GLY A CA 1
ATOM 855 C C . GLY A 1 111 ? 10.633 -7.617 3.494 1.00 89.75 111 GLY A C 1
ATOM 856 O O . GLY A 1 111 ? 10.652 -8.739 2.987 1.00 89.75 111 GLY A O 1
ATOM 857 N N . SER A 1 112 ? 9.996 -7.358 4.637 1.00 90.75 112 SER A N 1
ATOM 858 C CA . SER A 1 112 ? 9.200 -8.315 5.403 1.00 90.75 112 SER A CA 1
ATOM 859 C C . SER A 1 112 ? 7.723 -8.267 4.989 1.00 90.75 112 SER A C 1
ATOM 861 O O . SER A 1 112 ? 7.247 -7.306 4.388 1.00 90.75 112 SER A O 1
ATOM 863 N N . ALA A 1 113 ? 6.990 -9.330 5.318 1.00 90.88 113 ALA A N 1
ATOM 864 C CA . ALA A 1 113 ? 5.536 -9.424 5.198 1.00 90.88 113 ALA A CA 1
ATOM 865 C C . ALA A 1 113 ? 4.894 -9.700 6.573 1.00 90.88 113 ALA A C 1
ATOM 867 O O . ALA A 1 113 ? 3.993 -10.537 6.700 1.00 90.88 113 ALA A O 1
ATOM 868 N N . ALA A 1 114 ? 5.410 -9.068 7.632 1.00 91.19 114 ALA A N 1
ATOM 869 C CA . ALA A 1 114 ? 4.975 -9.309 9.003 1.00 91.19 114 ALA A CA 1
ATOM 870 C C . ALA A 1 114 ? 3.535 -8.851 9.246 1.00 91.19 114 ALA A C 1
ATOM 872 O O . ALA A 1 114 ? 2.808 -9.479 10.018 1.00 91.19 114 ALA A O 1
ATOM 873 N N . PHE A 1 115 ? 3.117 -7.794 8.557 1.00 95.38 115 PHE A N 1
ATOM 874 C CA . PHE A 1 115 ? 1.826 -7.132 8.697 1.00 95.38 115 PHE A CA 1
ATOM 875 C C . PHE A 1 115 ? 0.886 -7.401 7.515 1.00 95.38 115 PHE A C 1
ATOM 877 O O . PHE A 1 115 ? -0.205 -6.829 7.447 1.00 95.38 115 PHE A O 1
ATOM 884 N N . ALA A 1 116 ? 1.253 -8.329 6.624 1.00 93.50 116 ALA A N 1
ATOM 885 C CA . ALA A 1 116 ? 0.411 -8.755 5.507 1.00 93.50 116 ALA A CA 1
ATOM 886 C C . ALA A 1 116 ? -1.002 -9.213 5.937 1.00 93.50 116 ALA A C 1
ATOM 888 O O . ALA A 1 116 ? -1.958 -8.793 5.291 1.00 93.50 116 ALA A O 1
ATOM 889 N N . PRO A 1 117 ? -1.203 -9.975 7.036 1.00 93.81 117 PRO A N 1
ATOM 890 C CA . PRO A 1 117 ? -2.546 -10.309 7.527 1.00 93.81 117 PRO A CA 1
ATOM 891 C C . PRO A 1 117 ? -3.422 -9.090 7.847 1.00 93.81 117 PRO A C 1
ATOM 893 O O . PRO A 1 117 ? -4.605 -9.065 7.500 1.00 93.81 117 PRO A O 1
ATOM 896 N N . MET A 1 118 ? -2.844 -8.059 8.473 1.00 95.75 118 MET A N 1
ATOM 897 C CA . MET A 1 118 ? -3.549 -6.807 8.759 1.00 95.75 118 MET A CA 1
ATOM 898 C C . MET A 1 118 ? -3.891 -6.063 7.462 1.00 95.75 118 MET A C 1
ATOM 900 O O . MET A 1 118 ? -5.013 -5.574 7.311 1.00 95.75 118 MET A O 1
ATOM 904 N N . PHE A 1 119 ? -2.959 -6.018 6.503 1.00 96.25 119 PHE A N 1
ATOM 905 C CA . PHE A 1 119 ? -3.217 -5.453 5.180 1.00 96.25 119 PHE A CA 1
ATOM 906 C C . PHE A 1 119 ? -4.339 -6.205 4.445 1.00 96.25 119 PHE A C 1
ATOM 908 O O . PHE A 1 119 ? -5.269 -5.567 3.957 1.00 96.25 119 PHE A O 1
ATOM 915 N N . SER A 1 120 ? -4.311 -7.541 4.406 1.00 94.50 120 SER A N 1
ATOM 916 C CA . SER A 1 120 ? -5.357 -8.358 3.775 1.00 94.50 120 SER A CA 1
ATOM 917 C C . SER A 1 120 ? -6.725 -8.111 4.406 1.00 94.50 120 SER A C 1
ATOM 919 O O . SER A 1 120 ? -7.711 -7.950 3.690 1.00 94.50 120 SER A O 1
ATOM 921 N N . PHE A 1 121 ? -6.804 -7.995 5.737 1.00 95.19 121 PHE A N 1
ATOM 922 C CA . PHE A 1 121 ? -8.046 -7.605 6.404 1.00 95.19 121 PHE A CA 1
ATOM 923 C C . PHE A 1 121 ? -8.537 -6.227 5.930 1.00 95.19 121 PHE A C 1
ATOM 925 O O . PHE A 1 121 ? -9.706 -6.073 5.577 1.00 95.19 121 PHE A O 1
ATOM 932 N N . LEU A 1 122 ? -7.654 -5.229 5.888 1.00 96.06 122 LEU A N 1
ATOM 933 C CA . LEU A 1 122 ? -7.993 -3.877 5.443 1.00 96.06 122 LEU A CA 1
ATOM 934 C C . LEU A 1 122 ? -8.475 -3.861 3.980 1.00 96.06 122 LEU A C 1
ATOM 936 O O . LEU A 1 122 ? -9.536 -3.318 3.673 1.00 96.06 122 LEU A O 1
ATOM 940 N N . ALA A 1 123 ? -7.711 -4.475 3.080 1.00 94.19 123 ALA A N 1
ATOM 941 C CA . ALA A 1 123 ? -7.974 -4.476 1.649 1.00 94.19 123 ALA A CA 1
ATOM 942 C C . ALA A 1 123 ? -9.223 -5.297 1.298 1.00 94.19 123 ALA A C 1
ATOM 944 O O . ALA A 1 123 ? -10.159 -4.771 0.702 1.00 94.19 123 ALA A O 1
ATOM 945 N N . GLU A 1 124 ? -9.269 -6.568 1.697 1.00 92.06 124 GLU A N 1
ATOM 946 C CA . GLU A 1 124 ? -10.305 -7.509 1.258 1.00 92.06 124 GLU A CA 1
ATOM 947 C C . GLU A 1 124 ? -11.586 -7.374 2.076 1.00 92.06 124 GLU A C 1
ATOM 949 O O . GLU A 1 124 ? -12.692 -7.428 1.542 1.00 92.06 124 GLU A O 1
ATOM 954 N N . ARG A 1 125 ? -11.452 -7.207 3.395 1.00 91.38 125 ARG A N 1
ATOM 955 C CA . ARG A 1 125 ? -12.600 -7.270 4.301 1.00 91.38 125 ARG A CA 1
ATOM 956 C C . ARG A 1 125 ? -13.202 -5.908 4.615 1.00 91.38 125 ARG A C 1
ATOM 958 O O . ARG A 1 125 ? -14.338 -5.886 5.082 1.00 91.38 125 ARG A O 1
ATOM 965 N N . VAL A 1 126 ? -12.493 -4.799 4.399 1.00 92.44 126 VAL A N 1
ATOM 966 C CA . VAL A 1 126 ? -13.005 -3.442 4.671 1.00 92.44 126 VAL A CA 1
ATOM 967 C C . VAL A 1 126 ? -13.229 -2.677 3.371 1.00 92.44 126 VAL A C 1
ATOM 969 O O . VAL A 1 126 ? -14.376 -2.347 3.061 1.00 92.44 126 VAL A O 1
ATOM 972 N N . VAL A 1 127 ? -12.172 -2.446 2.586 1.00 92.38 127 VAL A N 1
ATOM 973 C CA . VAL A 1 127 ? -12.253 -1.641 1.354 1.00 92.38 127 VAL A CA 1
ATOM 974 C C . VAL A 1 127 ? -13.038 -2.359 0.258 1.00 92.38 127 VAL A C 1
ATOM 976 O O . VAL A 1 127 ? -13.985 -1.790 -0.275 1.00 92.38 127 VAL A O 1
ATOM 979 N N . LEU A 1 128 ? -12.716 -3.622 -0.027 1.00 90.62 128 LEU A N 1
ATOM 980 C CA . LEU A 1 128 ? -13.420 -4.450 -1.016 1.00 90.62 128 LEU A CA 1
ATOM 981 C C . LEU A 1 128 ? -14.632 -5.195 -0.430 1.00 90.62 128 LEU A C 1
ATOM 983 O O . LEU A 1 128 ? -15.091 -6.188 -0.995 1.00 90.62 128 LEU A O 1
ATOM 987 N N . SER A 1 129 ? -15.164 -4.732 0.709 1.00 87.62 129 SER A N 1
ATOM 988 C CA . SER A 1 129 ? -16.329 -5.369 1.326 1.00 87.62 129 SER A CA 1
ATOM 989 C C . SER A 1 129 ? -17.523 -5.400 0.357 1.00 87.62 129 SER A C 1
ATOM 991 O O . SER A 1 129 ? -17.771 -4.418 -0.354 1.00 87.62 129 SER A O 1
ATOM 993 N N . PRO A 1 130 ? -18.294 -6.505 0.310 1.00 79.56 130 PRO A N 1
ATOM 994 C CA . PRO A 1 130 ? -19.419 -6.626 -0.610 1.00 79.56 130 PRO A CA 1
ATOM 995 C C . PRO A 1 130 ? -20.426 -5.499 -0.362 1.00 79.56 130 PRO A C 1
ATOM 997 O O . PRO A 1 130 ? -20.881 -5.282 0.762 1.00 79.56 130 PRO A O 1
ATOM 1000 N N . GLY A 1 131 ? -20.735 -4.741 -1.416 1.00 72.50 131 GLY A N 1
ATOM 1001 C CA . GLY A 1 131 ? -21.631 -3.584 -1.343 1.00 72.50 131 GLY A CA 1
ATOM 1002 C C . GLY A 1 131 ? -21.079 -2.373 -0.577 1.00 72.50 131 GLY A C 1
ATOM 1003 O O . GLY A 1 131 ? -21.832 -1.432 -0.345 1.00 72.50 131 GLY A O 1
ATOM 1004 N N . GLY A 1 132 ? -19.801 -2.371 -0.177 1.00 78.25 132 GLY A N 1
ATOM 1005 C CA . GLY A 1 132 ? -19.166 -1.260 0.541 1.00 78.25 132 GLY A CA 1
ATOM 1006 C C . GLY A 1 132 ? -19.688 -1.041 1.966 1.00 78.25 132 GLY A C 1
ATOM 1007 O O . GLY A 1 132 ? -19.442 0.016 2.546 1.00 78.25 132 GLY A O 1
ATOM 1008 N N . ALA A 1 133 ? -20.404 -2.013 2.542 1.00 83.19 133 ALA A N 1
ATOM 1009 C CA . ALA A 1 133 ? -21.121 -1.853 3.808 1.00 83.19 133 ALA A CA 1
ATOM 1010 C C . ALA A 1 133 ? -20.208 -1.442 4.975 1.00 83.19 133 ALA A C 1
ATOM 1012 O O . ALA A 1 133 ? -20.561 -0.566 5.763 1.00 83.19 133 ALA A O 1
ATOM 1013 N N . ARG A 1 134 ? -19.006 -2.030 5.071 1.00 86.44 134 ARG A N 1
ATOM 1014 C CA . ARG A 1 134 ? -18.074 -1.711 6.166 1.00 86.44 134 ARG A CA 1
ATOM 1015 C C . ARG A 1 134 ? -17.485 -0.320 6.038 1.00 86.44 134 ARG A C 1
ATOM 1017 O O . ARG A 1 134 ? -17.314 0.369 7.034 1.00 86.44 134 ARG A O 1
ATOM 1024 N N . LEU A 1 135 ? -17.219 0.102 4.809 1.00 87.75 135 LEU A N 1
ATOM 1025 C CA . LEU A 1 135 ? -16.704 1.430 4.527 1.00 87.75 135 LEU A CA 1
ATOM 1026 C C . LEU A 1 135 ? -17.785 2.493 4.773 1.00 87.75 135 LEU A C 1
ATOM 1028 O O . LEU A 1 135 ? -17.510 3.506 5.407 1.00 87.75 135 LEU A O 1
ATOM 1032 N N . ALA A 1 136 ? -19.032 2.223 4.375 1.00 85.88 136 ALA A N 1
ATOM 1033 C CA . ALA A 1 136 ? -20.182 3.082 4.658 1.00 85.88 136 ALA A CA 1
ATOM 1034 C C . ALA A 1 136 ? -20.448 3.242 6.167 1.00 85.88 136 ALA A C 1
ATOM 1036 O O . ALA A 1 136 ? -20.873 4.309 6.605 1.00 85.88 136 ALA A O 1
ATOM 1037 N N . ALA A 1 137 ? -20.139 2.223 6.974 1.00 87.12 137 ALA A N 1
ATOM 1038 C CA . ALA A 1 137 ? -20.259 2.286 8.428 1.00 87.12 137 ALA A CA 1
ATOM 1039 C C . ALA A 1 137 ? -19.190 3.163 9.111 1.00 87.12 137 ALA A C 1
ATOM 1041 O O . ALA A 1 137 ? -19.315 3.442 10.304 1.00 87.12 137 ALA A O 1
ATOM 1042 N N . LEU A 1 138 ? -18.133 3.590 8.410 1.00 89.50 138 LEU A N 1
ATOM 1043 C CA . LEU A 1 138 ? -17.119 4.504 8.950 1.00 89.50 138 LEU A CA 1
ATOM 1044 C C . LEU A 1 138 ? -17.560 5.976 8.837 1.00 89.50 138 LEU A C 1
ATOM 1046 O O . LEU A 1 138 ? -18.360 6.304 7.950 1.00 89.50 138 LEU A O 1
ATOM 1050 N N . PRO A 1 139 ? -16.999 6.880 9.670 1.00 89.06 139 PRO A N 1
ATOM 1051 C CA . PRO A 1 139 ? -17.164 8.323 9.500 1.00 89.06 139 PRO A CA 1
ATOM 1052 C C . PRO A 1 139 ? -16.728 8.761 8.098 1.00 89.06 139 PRO A C 1
ATOM 1054 O O . PRO A 1 139 ? -15.671 8.335 7.637 1.00 89.06 139 PRO A O 1
ATOM 1057 N N . GLU A 1 140 ? -17.511 9.617 7.436 1.00 84.56 140 GLU A N 1
ATOM 1058 C CA . GLU A 1 140 ? -17.311 10.002 6.028 1.00 84.56 140 GLU A CA 1
ATOM 1059 C C . GLU A 1 140 ? -15.891 10.513 5.744 1.00 84.56 140 GLU A C 1
ATOM 1061 O O . GLU A 1 140 ? -15.207 9.989 4.868 1.00 84.56 140 GLU A O 1
ATOM 1066 N N . THR A 1 141 ? -15.405 11.445 6.564 1.00 84.50 141 THR A N 1
ATOM 1067 C CA . THR A 1 141 ? -14.044 12.004 6.485 1.00 84.50 141 THR A CA 1
ATOM 1068 C C . THR A 1 141 ? -12.944 10.961 6.689 1.00 84.50 141 THR A C 1
ATOM 1070 O O . THR A 1 141 ? -11.825 11.123 6.212 1.00 84.50 141 THR A O 1
ATOM 1073 N N . GLY A 1 142 ? -13.258 9.869 7.382 1.00 87.88 142 GLY A N 1
ATOM 1074 C CA . GLY A 1 142 ? -12.348 8.768 7.655 1.00 87.88 142 GLY A CA 1
ATOM 1075 C C . GLY A 1 142 ? -12.266 7.714 6.548 1.00 87.88 142 GLY A C 1
ATOM 1076 O O . GLY A 1 142 ? -11.261 7.007 6.448 1.00 87.88 142 GLY A O 1
ATOM 1077 N N . ARG A 1 143 ? -13.302 7.600 5.703 1.00 90.56 143 ARG A N 1
ATOM 1078 C CA . ARG A 1 143 ? -13.384 6.578 4.641 1.00 90.56 143 ARG A CA 1
ATOM 1079 C C . ARG A 1 143 ? -12.248 6.724 3.640 1.00 90.56 143 ARG A C 1
ATOM 1081 O O . ARG A 1 143 ? -11.570 5.743 3.340 1.00 90.56 143 ARG A O 1
ATOM 1088 N N . GLU A 1 144 ? -12.008 7.948 3.174 1.00 90.12 144 GLU A N 1
ATOM 1089 C CA . GLU A 1 144 ? -10.948 8.227 2.204 1.00 90.12 144 GLU A CA 1
ATOM 1090 C C . GLU A 1 144 ? -9.565 7.889 2.773 1.00 90.12 144 GLU A C 1
ATOM 1092 O O . GLU A 1 144 ? -8.747 7.305 2.069 1.00 90.12 144 GLU A O 1
ATOM 1097 N N . ALA A 1 145 ? -9.310 8.172 4.055 1.00 93.06 145 ALA A N 1
ATOM 1098 C CA . ALA A 1 145 ? -8.029 7.866 4.694 1.00 93.06 145 ALA A CA 1
ATOM 1099 C C . ALA A 1 145 ? -7.744 6.353 4.735 1.00 93.06 145 ALA A C 1
ATOM 1101 O O . ALA A 1 145 ? -6.628 5.916 4.450 1.00 93.06 145 ALA A O 1
ATOM 1102 N N . VAL A 1 146 ? -8.767 5.545 5.033 1.00 95.06 146 VAL A N 1
ATOM 1103 C CA . VAL A 1 146 ? -8.688 4.075 5.027 1.00 95.06 146 VAL A CA 1
ATOM 1104 C C . VAL A 1 146 ? -8.481 3.539 3.609 1.00 95.06 146 VAL A C 1
ATOM 1106 O O . VAL A 1 146 ? -7.623 2.682 3.390 1.00 95.06 146 VAL A O 1
ATOM 1109 N N . MET A 1 147 ? -9.222 4.071 2.632 1.00 95.06 147 MET A N 1
ATOM 1110 C CA . MET A 1 147 ? -9.046 3.727 1.218 1.00 95.06 147 MET A CA 1
ATOM 1111 C C . MET A 1 147 ? -7.642 4.080 0.722 1.00 95.06 147 MET A C 1
ATOM 1113 O O . MET A 1 147 ? -6.997 3.258 0.073 1.00 95.06 147 MET A O 1
ATOM 1117 N N . ALA A 1 148 ? -7.157 5.281 1.043 1.00 95.62 148 ALA A N 1
ATOM 1118 C CA . ALA A 1 148 ? -5.837 5.758 0.657 1.00 95.62 148 ALA A CA 1
ATOM 1119 C C . ALA A 1 148 ? -4.740 4.875 1.247 1.00 95.62 148 ALA A C 1
ATOM 1121 O O . ALA A 1 148 ? -3.817 4.508 0.532 1.00 95.62 148 ALA A O 1
ATOM 1122 N N . LEU A 1 149 ? -4.861 4.476 2.516 1.00 97.25 149 LEU A N 1
ATOM 1123 C CA . LEU A 1 149 ? -3.920 3.556 3.149 1.00 97.25 149 LEU A CA 1
ATOM 1124 C C . LEU A 1 149 ? -3.851 2.209 2.413 1.00 97.25 149 LEU A C 1
ATOM 1126 O O . LEU A 1 149 ? -2.758 1.740 2.098 1.00 97.25 149 LEU A O 1
ATOM 1130 N N . ALA A 1 150 ? -5.002 1.599 2.114 1.00 96.88 150 ALA A N 1
ATOM 1131 C CA . ALA A 1 150 ? -5.039 0.333 1.384 1.00 96.88 150 ALA A CA 1
ATOM 1132 C C . ALA A 1 150 ? -4.445 0.478 -0.026 1.00 96.88 150 ALA A C 1
ATOM 1134 O O . ALA A 1 150 ? -3.634 -0.345 -0.444 1.00 96.88 150 ALA A O 1
ATOM 1135 N N . ALA A 1 151 ? -4.800 1.546 -0.741 1.00 96.88 151 ALA A N 1
ATOM 1136 C CA . ALA A 1 151 ? -4.278 1.831 -2.072 1.00 96.88 151 ALA A CA 1
ATOM 1137 C C . ALA A 1 151 ? -2.761 2.082 -2.085 1.00 96.88 151 ALA A C 1
ATOM 1139 O O . ALA A 1 151 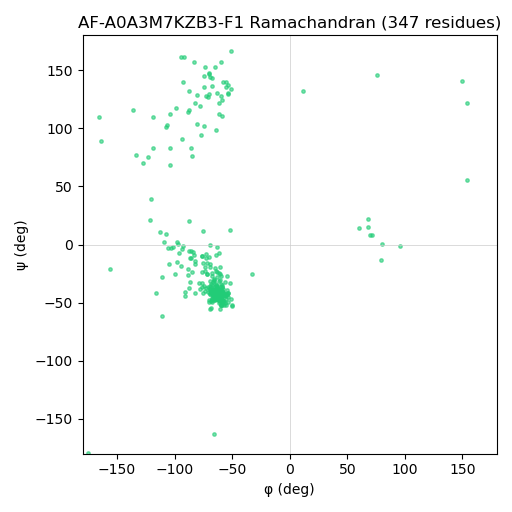? -2.067 1.555 -2.954 1.00 96.88 151 ALA A O 1
ATOM 1140 N N . SER A 1 152 ? -2.246 2.840 -1.112 1.00 96.88 152 SER A N 1
ATOM 1141 C CA . SER A 1 152 ? -0.828 3.182 -0.989 1.00 96.88 152 SER A CA 1
ATOM 1142 C C . SER A 1 152 ? 0.064 1.943 -0.932 1.00 96.88 152 SER A C 1
ATOM 1144 O O . SER A 1 152 ? 1.073 1.907 -1.626 1.00 96.88 152 SER A O 1
ATOM 1146 N N . PHE A 1 153 ? -0.313 0.919 -0.158 1.00 96.75 153 PHE A N 1
ATOM 1147 C CA . PHE A 1 153 ? 0.523 -0.271 0.066 1.00 96.75 153 PHE A CA 1
ATOM 1148 C C . PHE A 1 153 ? 0.088 -1.516 -0.718 1.00 96.75 153 PHE A C 1
ATOM 1150 O O . PHE A 1 153 ? 0.786 -2.530 -0.693 1.00 96.75 153 PHE A O 1
ATOM 1157 N N . ALA A 1 154 ? -1.012 -1.449 -1.474 1.00 96.44 154 ALA A N 1
ATOM 1158 C CA . ALA A 1 154 ? -1.453 -2.542 -2.341 1.00 96.44 154 ALA A CA 1
ATOM 1159 C C . ALA A 1 154 ? -0.385 -3.048 -3.328 1.00 96.44 154 ALA A C 1
ATOM 1161 O O . ALA A 1 154 ? -0.261 -4.268 -3.456 1.00 96.44 154 ALA A O 1
ATOM 1162 N N . PRO A 1 155 ? 0.427 -2.193 -3.987 1.00 95.56 155 PRO A N 1
ATOM 1163 C CA . PRO A 1 155 ? 1.490 -2.679 -4.866 1.00 95.56 155 PRO A CA 1
ATOM 1164 C C . PRO A 1 155 ? 2.503 -3.576 -4.143 1.00 95.56 155 PRO A C 1
ATOM 1166 O O . PRO A 1 155 ? 2.971 -4.552 -4.722 1.00 95.56 155 PRO A O 1
ATOM 1169 N N . TYR A 1 156 ? 2.821 -3.273 -2.880 1.00 95.56 156 TYR A N 1
ATOM 1170 C CA . TYR A 1 156 ? 3.777 -4.047 -2.089 1.00 95.56 156 TYR A CA 1
ATOM 1171 C C . TYR A 1 156 ? 3.243 -5.436 -1.743 1.00 95.56 156 TYR A C 1
ATOM 1173 O O . TYR A 1 156 ? 3.871 -6.441 -2.066 1.00 95.56 156 TYR A O 1
ATOM 1181 N N . TYR A 1 157 ? 2.062 -5.492 -1.124 1.00 94.94 157 TYR A N 1
ATOM 1182 C CA . TYR A 1 157 ? 1.513 -6.744 -0.604 1.00 94.94 157 TYR A CA 1
ATOM 1183 C C . TYR A 1 157 ? 0.884 -7.629 -1.686 1.00 94.94 157 TYR A C 1
ATOM 1185 O O . TYR A 1 157 ? 0.960 -8.852 -1.592 1.00 94.94 157 TYR A O 1
ATOM 1193 N N . LEU A 1 158 ? 0.275 -7.041 -2.724 1.00 93.31 158 LEU A N 1
ATOM 1194 C CA . LEU A 1 158 ? -0.427 -7.788 -3.780 1.00 93.31 158 LEU A CA 1
ATOM 1195 C C . LEU A 1 158 ? 0.419 -7.999 -5.041 1.00 93.31 158 LEU A C 1
ATOM 1197 O O . LEU A 1 158 ? 0.075 -8.826 -5.888 1.00 93.31 158 LEU A O 1
ATOM 1201 N N . GLY A 1 159 ? 1.525 -7.263 -5.182 1.00 84.12 159 GLY A N 1
ATOM 1202 C CA . GLY A 1 159 ? 2.446 -7.371 -6.312 1.00 84.12 159 GLY A CA 1
ATOM 1203 C C . GLY A 1 159 ? 2.984 -8.787 -6.543 1.00 84.12 159 GLY A C 1
ATOM 1204 O O . GLY A 1 159 ? 2.850 -9.288 -7.661 1.00 84.12 159 GLY A O 1
ATOM 1205 N N . PRO A 1 160 ? 3.551 -9.459 -5.519 1.00 77.50 160 PRO A N 1
ATOM 1206 C CA . PRO A 1 160 ? 4.110 -10.806 -5.661 1.00 77.50 160 PRO A CA 1
ATOM 1207 C C . PRO A 1 160 ? 3.094 -11.862 -6.114 1.00 77.50 160 PRO A C 1
ATOM 1209 O O . PRO A 1 160 ? 3.449 -12.771 -6.862 1.00 77.50 160 PRO A O 1
ATOM 1212 N N . SER A 1 161 ? 1.835 -11.728 -5.692 1.00 78.88 161 SER A N 1
ATOM 1213 C CA . SER A 1 161 ? 0.759 -12.674 -6.013 1.00 78.88 161 SER A CA 1
ATOM 1214 C C . SER A 1 161 ? 0.136 -12.433 -7.393 1.00 78.88 161 SER A C 1
ATOM 1216 O O . SER A 1 161 ? -0.529 -13.314 -7.928 1.00 78.88 161 SER A O 1
ATOM 1218 N N . GLY A 1 162 ? 0.350 -11.251 -7.985 1.00 82.12 162 GLY A N 1
ATOM 1219 C CA . GLY A 1 162 ? -0.300 -10.833 -9.231 1.00 82.12 162 GLY A CA 1
ATOM 1220 C C . GLY A 1 162 ? -1.735 -10.319 -9.053 1.00 82.12 162 GLY A C 1
ATOM 1221 O O . GLY A 1 162 ? -2.352 -9.890 -10.026 1.00 82.12 162 GLY A O 1
ATOM 1222 N N . ASP A 1 163 ? -2.242 -10.282 -7.820 1.00 89.31 163 ASP A N 1
ATOM 1223 C CA . ASP A 1 163 ? -3.621 -9.891 -7.495 1.00 89.31 163 ASP A CA 1
ATOM 1224 C C . ASP A 1 163 ? -3.850 -8.373 -7.566 1.00 89.31 163 ASP A C 1
ATOM 1226 O O . ASP A 1 163 ? -4.987 -7.900 -7.530 1.00 89.31 163 ASP A O 1
ATOM 1230 N N . TYR A 1 164 ? -2.778 -7.588 -7.711 1.00 93.12 164 TYR A N 1
ATOM 1231 C CA . TYR A 1 164 ? -2.841 -6.127 -7.745 1.00 93.12 164 TYR A CA 1
ATOM 1232 C C . TYR A 1 164 ? -3.748 -5.578 -8.861 1.00 93.12 164 TYR A C 1
ATOM 1234 O O . TYR A 1 164 ? -4.483 -4.617 -8.644 1.00 93.12 164 TYR A O 1
ATOM 1242 N N . VAL A 1 165 ? -3.746 -6.199 -10.047 1.00 91.44 165 VAL A N 1
ATOM 1243 C CA . VAL A 1 165 ? -4.607 -5.775 -11.168 1.00 91.44 165 VAL A CA 1
ATOM 1244 C C . VAL A 1 165 ? -6.084 -5.971 -10.819 1.00 91.44 165 VAL A C 1
ATOM 1246 O O . VAL A 1 165 ? -6.886 -5.063 -11.021 1.00 91.44 165 VAL A O 1
ATOM 1249 N N . THR A 1 166 ? -6.427 -7.130 -10.256 1.00 91.06 166 THR A N 1
ATOM 1250 C CA . THR A 1 166 ? -7.789 -7.472 -9.820 1.00 91.06 166 THR A CA 1
ATOM 1251 C C . THR A 1 166 ? -8.263 -6.552 -8.697 1.00 91.06 166 THR A C 1
ATOM 1253 O O . THR A 1 166 ? -9.413 -6.108 -8.697 1.00 91.06 166 THR A O 1
ATOM 1256 N N . PHE A 1 167 ? -7.363 -6.220 -7.767 1.00 93.38 167 PHE A N 1
ATOM 1257 C CA . PHE A 1 167 ? -7.623 -5.265 -6.695 1.00 93.38 167 PHE A CA 1
ATOM 1258 C C . PHE A 1 167 ? -7.974 -3.880 -7.241 1.00 93.38 167 PHE A C 1
ATOM 1260 O O . PHE A 1 167 ? -8.987 -3.316 -6.838 1.00 93.38 167 PHE A O 1
ATOM 1267 N N . LEU A 1 168 ? -7.180 -3.351 -8.181 1.00 92.25 168 LEU A N 1
ATOM 1268 C CA . LEU A 1 168 ? -7.465 -2.056 -8.805 1.00 92.25 168 LEU A CA 1
ATOM 1269 C C . LEU A 1 168 ? -8.793 -2.066 -9.557 1.00 92.25 168 LEU A C 1
ATOM 1271 O O . LEU A 1 168 ? -9.536 -1.092 -9.494 1.00 92.25 168 LEU A O 1
ATOM 1275 N N . ASP A 1 169 ? -9.093 -3.160 -10.253 1.00 89.19 169 ASP A N 1
ATOM 1276 C CA . ASP A 1 169 ? -10.322 -3.277 -11.032 1.00 89.19 169 ASP A CA 1
ATOM 1277 C C . ASP A 1 169 ? -11.585 -3.269 -10.159 1.00 89.19 169 ASP A C 1
ATOM 1279 O O . ASP A 1 169 ? -12.628 -2.753 -10.556 1.00 89.19 169 ASP A O 1
ATOM 1283 N N . SER A 1 170 ? -11.460 -3.803 -8.943 1.00 89.75 170 SER A N 1
ATOM 1284 C CA . SER A 1 170 ? -12.538 -3.886 -7.954 1.00 89.75 170 SER A CA 1
ATOM 1285 C C . SER A 1 170 ? -12.563 -2.698 -6.983 1.00 89.75 170 SER A C 1
ATOM 1287 O O . SER A 1 170 ? -13.415 -2.656 -6.094 1.00 89.75 170 SER A O 1
ATOM 1289 N N . PHE A 1 171 ? -11.628 -1.749 -7.103 1.00 91.88 171 PHE A N 1
ATOM 1290 C CA . PHE A 1 171 ? -11.444 -0.694 -6.111 1.00 91.88 171 PHE A CA 1
ATOM 1291 C C . PHE A 1 171 ? -12.614 0.308 -6.130 1.00 91.88 171 PHE A C 1
ATOM 1293 O O . PHE A 1 171 ? -12.969 0.820 -7.197 1.00 91.88 171 PHE A O 1
ATOM 1300 N N . PRO A 1 172 ? -13.224 0.625 -4.971 1.00 89.06 172 PRO A N 1
ATOM 1301 C CA . PRO A 1 172 ? -14.396 1.490 -4.931 1.00 89.06 172 PRO A CA 1
ATOM 1302 C C . PRO A 1 172 ? -14.052 2.945 -5.278 1.00 89.06 172 PRO A C 1
ATOM 1304 O O . PRO A 1 172 ? -12.987 3.457 -4.936 1.00 89.06 172 PRO A O 1
ATOM 1307 N N . ALA A 1 173 ? -14.989 3.636 -5.929 1.00 86.75 173 ALA A N 1
ATOM 1308 C CA . ALA A 1 173 ? -14.861 5.061 -6.224 1.00 86.75 173 ALA A CA 1
ATOM 1309 C C . ALA A 1 173 ? -15.033 5.897 -4.939 1.00 86.75 173 ALA A C 1
ATOM 1311 O O . ALA A 1 173 ? -16.064 5.739 -4.274 1.00 86.75 173 ALA A O 1
ATOM 1312 N N . PRO A 1 174 ? -14.103 6.813 -4.606 1.00 83.44 174 PRO A N 1
ATOM 1313 C CA . PRO A 1 174 ? -14.228 7.682 -3.435 1.00 83.44 174 PRO A CA 1
ATOM 1314 C C . PRO A 1 174 ? -15.550 8.460 -3.412 1.00 83.44 174 PRO A C 1
ATOM 1316 O O . PRO A 1 174 ? -16.245 8.456 -2.399 1.00 83.44 174 PRO A O 1
ATOM 1319 N N . SER A 1 175 ? -15.962 9.039 -4.546 1.00 80.00 175 SER A N 1
ATOM 1320 C CA . SER A 1 175 ? -17.217 9.796 -4.649 1.00 80.00 175 SER A CA 1
ATOM 1321 C C . SER A 1 175 ? -18.471 8.966 -4.343 1.00 80.00 175 SER A C 1
ATOM 1323 O O . SER A 1 175 ? -19.391 9.449 -3.679 1.00 80.00 175 SER A O 1
ATOM 1325 N N . ALA A 1 176 ? -18.517 7.707 -4.790 1.00 73.31 176 ALA A N 1
ATOM 1326 C CA . ALA A 1 176 ? -19.650 6.812 -4.549 1.00 73.31 176 ALA A CA 1
ATOM 1327 C C . ALA A 1 176 ? -19.763 6.441 -3.063 1.00 73.31 176 ALA A C 1
ATOM 1329 O O . ALA A 1 176 ? -20.862 6.415 -2.507 1.00 73.31 176 ALA A O 1
ATOM 1330 N N . VAL A 1 177 ? -18.615 6.215 -2.424 1.00 73.00 177 VAL A N 1
ATOM 1331 C CA . VAL A 1 177 ? -18.506 5.879 -1.003 1.00 73.00 177 VAL A CA 1
ATOM 1332 C C . VAL A 1 177 ? -18.893 7.062 -0.114 1.00 73.00 177 VAL A C 1
ATOM 1334 O O . VAL A 1 177 ? -19.594 6.867 0.883 1.00 73.00 177 VAL A O 1
ATOM 1337 N N . SER A 1 178 ? -18.481 8.285 -0.456 1.00 67.62 178 SER A N 1
ATOM 1338 C CA . SER A 1 178 ? -18.876 9.490 0.288 1.00 67.62 178 SER A CA 1
ATOM 1339 C C . SER A 1 178 ? -20.379 9.746 0.182 1.00 67.62 178 SER A C 1
ATOM 1341 O O . SER A 1 178 ? -21.035 9.977 1.191 1.00 67.62 178 SER A O 1
ATOM 1343 N N . ALA A 1 179 ? -20.966 9.552 -1.004 1.00 64.75 179 ALA A N 1
ATOM 1344 C CA . ALA A 1 179 ? -22.402 9.726 -1.229 1.00 64.75 179 ALA A CA 1
ATOM 1345 C C . ALA A 1 179 ? -23.301 8.669 -0.547 1.00 64.75 179 ALA A C 1
ATOM 1347 O O . ALA A 1 179 ? -24.518 8.703 -0.736 1.00 64.75 179 ALA A O 1
ATOM 1348 N N . GLY A 1 180 ? -22.734 7.689 0.175 1.00 60.78 180 GLY A N 1
ATOM 1349 C CA . GLY A 1 180 ? -23.485 6.583 0.789 1.00 60.78 180 GLY A CA 1
ATOM 1350 C C . GLY A 1 180 ? -24.241 5.723 -0.229 1.00 60.78 180 GLY A C 1
ATOM 1351 O O . GLY A 1 180 ? -25.134 4.957 0.130 1.00 60.78 180 GLY A O 1
ATOM 1352 N N . ARG A 1 181 ? -23.912 5.867 -1.516 1.00 58.22 181 ARG A N 1
ATOM 1353 C CA . ARG A 1 181 ? -24.576 5.170 -2.607 1.00 58.22 181 ARG A CA 1
ATOM 1354 C C . ARG A 1 181 ? -23.871 3.827 -2.792 1.00 58.22 181 ARG A C 1
ATOM 1356 O O . ARG A 1 181 ? -22.643 3.810 -2.882 1.00 58.22 181 ARG A O 1
ATOM 1363 N N . PRO A 1 182 ? -24.604 2.705 -2.892 1.00 54.16 182 PRO A N 1
ATOM 1364 C CA . PRO A 1 182 ? -23.978 1.450 -3.272 1.00 54.16 182 PRO A CA 1
ATOM 1365 C C . PRO A 1 182 ? -23.239 1.648 -4.605 1.00 54.16 182 PRO A C 1
ATOM 1367 O O . PRO A 1 182 ? -23.759 2.357 -5.479 1.00 54.16 182 PRO A O 1
ATOM 1370 N N . PRO A 1 183 ? -22.037 1.06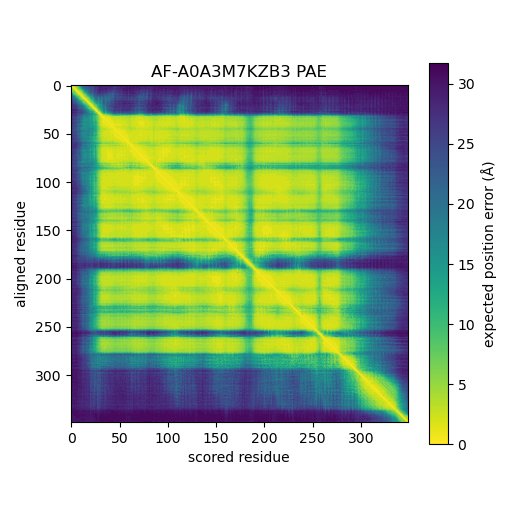7 -4.775 1.00 52.44 183 PRO A N 1
ATOM 1371 C CA . PRO A 1 183 ? -21.333 1.144 -6.047 1.00 52.44 183 PRO A CA 1
ATOM 1372 C C . PRO A 1 183 ? -22.296 0.704 -7.162 1.00 52.44 183 PRO A C 1
ATOM 1374 O O . PRO A 1 183 ? -23.047 -0.259 -6.966 1.00 52.44 183 PRO A O 1
ATOM 1377 N N . PRO A 1 184 ? -22.373 1.445 -8.283 1.00 50.22 184 PRO A N 1
ATOM 1378 C CA . PRO A 1 184 ? -23.347 1.162 -9.329 1.00 50.22 184 PRO A CA 1
ATOM 1379 C C . PRO A 1 184 ? -23.244 -0.305 -9.763 1.00 50.22 184 PRO A C 1
ATOM 1381 O O . PRO A 1 184 ? -22.153 -0.797 -10.038 1.00 50.22 184 PRO A O 1
ATOM 1384 N N . ARG A 1 185 ? -24.394 -0.998 -9.802 1.00 46.31 185 ARG A N 1
ATOM 1385 C CA . ARG A 1 185 ? -24.502 -2.426 -10.162 1.00 46.31 185 ARG A CA 1
ATOM 1386 C C . ARG A 1 185 ? -24.004 -2.733 -11.577 1.00 46.31 185 ARG A C 1
ATOM 1388 O O . ARG A 1 185 ? -23.651 -3.875 -11.839 1.00 46.31 185 ARG A O 1
ATOM 1395 N N . ASP A 1 186 ? -23.922 -1.716 -12.435 1.00 46.75 186 ASP A N 1
ATOM 1396 C CA . ASP A 1 186 ? -23.301 -1.811 -13.749 1.00 46.75 186 ASP A CA 1
ATOM 1397 C C . ASP A 1 186 ? -21.915 -1.144 -13.755 1.00 46.75 186 ASP A C 1
ATOM 1399 O O . ASP A 1 186 ? -21.828 0.091 -13.716 1.00 46.75 186 ASP A O 1
ATOM 1403 N N . PRO A 1 187 ? -20.821 -1.916 -13.906 1.00 49.28 187 PRO A N 1
ATOM 1404 C CA . PRO A 1 187 ? -19.475 -1.376 -14.127 1.00 49.28 187 PRO A CA 1
ATOM 1405 C C . PRO A 1 187 ? -19.338 -0.589 -15.449 1.00 49.28 187 PRO A C 1
ATOM 1407 O O . PRO A 1 187 ? -18.277 -0.033 -15.724 1.00 49.28 187 PRO A O 1
ATOM 1410 N N . GLY A 1 188 ? -20.405 -0.519 -16.259 1.00 43.81 188 GLY A N 1
ATOM 1411 C CA . GLY A 1 188 ? -20.465 0.143 -17.564 1.00 43.81 188 GLY A CA 1
ATOM 1412 C C . GLY A 1 188 ? -20.726 1.653 -17.543 1.00 43.81 188 GLY A C 1
ATOM 1413 O O . GLY A 1 188 ? -20.568 2.300 -18.577 1.00 43.81 188 GLY A O 1
ATOM 1414 N N . ARG A 1 189 ? -21.062 2.271 -16.396 1.00 50.12 189 ARG A N 1
ATOM 1415 C CA . ARG A 1 189 ? -20.951 3.738 -16.277 1.00 50.12 189 ARG A CA 1
ATOM 1416 C C . ARG A 1 189 ? -19.513 4.063 -15.889 1.00 50.12 189 ARG A C 1
ATOM 1418 O O . ARG A 1 189 ? -19.213 4.361 -14.738 1.00 50.12 189 ARG A O 1
ATOM 1425 N N . ASP A 1 190 ? -18.645 3.964 -16.891 1.00 56.88 190 ASP A N 1
ATOM 1426 C CA . ASP A 1 190 ? -17.183 4.098 -16.891 1.00 56.88 190 ASP A CA 1
ATOM 1427 C C . ASP A 1 190 ? -16.564 5.099 -15.893 1.00 56.88 190 ASP A C 1
ATOM 1429 O O . ASP A 1 190 ? -15.413 4.936 -15.504 1.00 56.88 190 ASP A O 1
ATOM 1433 N N . GLY A 1 191 ? -17.286 6.133 -15.455 1.00 64.31 191 GLY A N 1
ATOM 1434 C CA . GLY A 1 191 ? -16.793 7.140 -14.514 1.00 64.31 191 GLY A CA 1
ATOM 1435 C C . GLY A 1 191 ? -16.358 6.589 -13.151 1.00 64.31 191 GLY A C 1
ATOM 1436 O O . GLY A 1 191 ? -15.265 6.918 -12.704 1.00 64.31 191 GLY A O 1
ATOM 1437 N N . GLY A 1 192 ? -17.159 5.727 -12.510 1.00 74.25 192 GLY A N 1
ATOM 1438 C CA . GLY A 1 192 ? -16.876 5.266 -11.139 1.00 74.25 192 GLY A CA 1
ATOM 1439 C C . GLY A 1 192 ? -15.658 4.343 -11.057 1.00 74.25 192 GLY A C 1
ATOM 1440 O O . GLY A 1 192 ? -14.749 4.566 -10.262 1.00 74.25 192 GLY A O 1
ATOM 1441 N N . ARG A 1 193 ? -15.587 3.348 -11.948 1.00 81.50 193 ARG A N 1
ATOM 1442 C CA . ARG A 1 193 ? -14.430 2.445 -12.057 1.00 81.50 193 ARG A CA 1
ATOM 1443 C C . ARG A 1 193 ? -13.144 3.214 -12.366 1.00 81.50 193 ARG A C 1
ATOM 1445 O O . ARG A 1 193 ? -12.114 2.970 -11.746 1.00 81.50 193 ARG A O 1
ATOM 1452 N N . ARG A 1 194 ? -13.202 4.169 -13.303 1.00 85.25 194 ARG A N 1
ATOM 1453 C CA . ARG A 1 194 ? -12.039 4.999 -13.657 1.00 85.25 194 ARG A CA 1
ATOM 1454 C C . ARG A 1 194 ? -11.577 5.856 -12.484 1.00 85.25 194 ARG A C 1
ATOM 1456 O O . ARG A 1 194 ? -10.378 5.961 -12.263 1.00 85.25 194 ARG A O 1
ATOM 1463 N N . GLU A 1 195 ? -12.510 6.424 -11.726 1.00 88.81 195 GLU A N 1
ATOM 1464 C CA . GLU A 1 195 ? -12.199 7.210 -10.532 1.00 88.81 195 GLU A CA 1
ATOM 1465 C C . GLU A 1 195 ? -11.527 6.367 -9.441 1.00 88.81 195 GLU A C 1
ATOM 1467 O O . GLU A 1 195 ? -10.512 6.795 -8.899 1.00 88.81 195 GLU A O 1
ATOM 1472 N N . GLY A 1 196 ? -12.040 5.164 -9.155 1.00 90.19 196 GLY A N 1
ATOM 1473 C CA . GLY A 1 196 ? -11.440 4.250 -8.177 1.00 90.19 196 GLY A CA 1
ATOM 1474 C C . GLY A 1 196 ? -10.011 3.845 -8.552 1.00 90.19 196 GLY A C 1
ATOM 1475 O O . GLY A 1 196 ? -9.102 3.956 -7.730 1.00 90.19 196 GLY A O 1
ATOM 1476 N N . VAL A 1 197 ? -9.792 3.458 -9.815 1.00 92.44 197 VAL A N 1
ATOM 1477 C CA . VAL A 1 197 ? -8.459 3.108 -10.340 1.00 92.44 197 VAL A CA 1
ATOM 1478 C C . VAL A 1 197 ? -7.503 4.303 -10.279 1.00 92.44 197 VAL A C 1
ATOM 1480 O O . VAL A 1 197 ? -6.352 4.142 -9.874 1.00 92.44 197 VAL A O 1
ATOM 1483 N N . ASP A 1 198 ? -7.963 5.494 -10.672 1.00 93.31 198 ASP A N 1
ATOM 1484 C CA . ASP A 1 198 ? -7.159 6.719 -10.652 1.00 93.31 198 ASP A CA 1
ATOM 1485 C C . ASP A 1 198 ? -6.762 7.121 -9.231 1.00 93.31 198 ASP A C 1
ATOM 1487 O O . ASP A 1 198 ? -5.583 7.361 -8.979 1.00 93.31 198 ASP A O 1
ATOM 1491 N N . PHE A 1 199 ? -7.712 7.099 -8.292 1.00 94.00 199 PHE A N 1
ATOM 1492 C CA . PHE A 1 199 ? -7.447 7.353 -6.880 1.00 94.00 199 PHE A CA 1
ATOM 1493 C C . PHE A 1 199 ? -6.440 6.351 -6.311 1.00 94.00 199 PHE A C 1
ATOM 1495 O O . PHE A 1 199 ? -5.459 6.744 -5.680 1.00 94.00 199 PHE A O 1
ATOM 1502 N N . ALA A 1 200 ? -6.652 5.053 -6.551 1.00 95.38 200 ALA A N 1
ATOM 1503 C CA . ALA A 1 200 ? -5.785 4.026 -5.996 1.00 95.38 200 ALA A CA 1
ATOM 1504 C C . ALA A 1 200 ? -4.349 4.133 -6.535 1.00 95.38 200 ALA A C 1
ATOM 1506 O O . ALA A 1 200 ? -3.384 3.992 -5.780 1.00 95.38 200 ALA A O 1
ATOM 1507 N N . LEU A 1 201 ? -4.196 4.424 -7.831 1.00 95.00 201 LEU A N 1
ATOM 1508 C CA . LEU A 1 201 ? -2.883 4.598 -8.443 1.00 95.00 201 LEU A CA 1
ATOM 1509 C C . LEU A 1 201 ? -2.199 5.905 -8.041 1.00 95.00 201 LEU A C 1
ATOM 1511 O O . LEU A 1 201 ? -0.993 5.875 -7.814 1.00 95.00 201 LEU A O 1
ATOM 1515 N N . ASP A 1 202 ? -2.918 7.021 -7.894 1.00 95.31 202 ASP A N 1
ATOM 1516 C CA . ASP A 1 202 ? -2.324 8.270 -7.390 1.00 95.31 202 ASP A CA 1
ATOM 1517 C C . ASP A 1 202 ? -1.760 8.073 -5.972 1.00 95.31 202 ASP A C 1
ATOM 1519 O O . ASP A 1 202 ? -0.613 8.433 -5.712 1.00 95.31 202 ASP A O 1
ATOM 1523 N N . ARG A 1 203 ? -2.494 7.379 -5.088 1.00 96.31 203 ARG A N 1
ATOM 1524 C CA . ARG A 1 203 ? -2.030 7.067 -3.721 1.00 96.31 203 ARG A CA 1
ATOM 1525 C C . ARG A 1 203 ? -0.875 6.070 -3.670 1.00 96.31 203 ARG A C 1
ATOM 1527 O O . ARG A 1 203 ? -0.018 6.185 -2.794 1.00 96.31 203 ARG A O 1
ATOM 1534 N N . ALA A 1 204 ? -0.832 5.110 -4.591 1.00 96.06 204 ALA A N 1
ATOM 1535 C CA . ALA A 1 204 ? 0.300 4.197 -4.745 1.00 96.06 204 ALA A CA 1
ATOM 1536 C C . ALA A 1 204 ? 1.565 4.926 -5.229 1.00 96.06 204 ALA A C 1
ATOM 1538 O O . ALA A 1 204 ? 2.659 4.663 -4.733 1.00 96.06 204 ALA A O 1
ATOM 1539 N N . VAL A 1 205 ? 1.422 5.856 -6.179 1.00 95.00 205 VAL A N 1
ATOM 1540 C CA . VAL A 1 205 ? 2.531 6.681 -6.686 1.00 95.00 205 VAL A CA 1
ATOM 1541 C C . VAL A 1 205 ? 3.040 7.630 -5.606 1.00 95.00 205 VAL A C 1
ATOM 1543 O O . VAL A 1 205 ? 4.247 7.754 -5.430 1.00 95.00 205 VAL A O 1
ATOM 1546 N N . GLU A 1 206 ? 2.140 8.252 -4.843 1.00 95.06 206 GLU A N 1
ATOM 1547 C CA . GLU A 1 206 ? 2.511 9.102 -3.710 1.00 95.06 206 GLU A CA 1
ATOM 1548 C C . GLU A 1 206 ? 3.302 8.323 -2.646 1.00 95.06 206 GLU A C 1
ATOM 1550 O O . GLU A 1 206 ? 4.346 8.795 -2.193 1.00 95.06 206 GLU A O 1
ATOM 1555 N N . ALA A 1 207 ? 2.859 7.110 -2.297 1.00 94.88 207 ALA A N 1
ATOM 1556 C CA . ALA A 1 207 ? 3.559 6.253 -1.339 1.00 94.88 207 ALA A CA 1
ATOM 1557 C C . ALA A 1 207 ? 4.938 5.805 -1.850 1.00 94.88 207 ALA A C 1
ATOM 1559 O O . ALA A 1 207 ? 5.913 5.840 -1.097 1.00 94.88 207 ALA A O 1
ATOM 1560 N N . LEU A 1 208 ? 5.045 5.449 -3.135 1.00 93.94 208 LEU A N 1
ATOM 1561 C CA . LEU A 1 208 ? 6.326 5.137 -3.773 1.00 93.94 208 LEU A CA 1
ATOM 1562 C C . LEU A 1 208 ? 7.302 6.322 -3.709 1.00 93.94 208 LEU A C 1
ATOM 1564 O O . LEU A 1 208 ? 8.487 6.119 -3.478 1.00 93.94 208 LEU A O 1
ATOM 1568 N N . ALA A 1 209 ? 6.811 7.546 -3.913 1.00 90.81 209 ALA A N 1
ATOM 1569 C CA . ALA A 1 209 ? 7.647 8.742 -3.957 1.00 90.81 209 ALA A CA 1
ATOM 1570 C C . ALA A 1 209 ? 8.117 9.211 -2.570 1.00 90.81 209 ALA A C 1
ATOM 1572 O O . ALA A 1 209 ? 9.221 9.739 -2.438 1.00 90.81 209 ALA A O 1
ATOM 1573 N N . ARG A 1 210 ? 7.271 9.076 -1.539 1.00 90.44 210 ARG A N 1
ATOM 1574 C CA . ARG A 1 210 ? 7.497 9.715 -0.229 1.00 90.44 210 ARG A CA 1
ATOM 1575 C C . ARG A 1 210 ? 7.826 8.763 0.909 1.00 90.44 210 ARG A C 1
ATOM 1577 O O . ARG A 1 210 ? 8.463 9.190 1.865 1.00 90.44 210 ARG A O 1
ATOM 1584 N N . GLU A 1 211 ? 7.363 7.521 0.843 1.00 91.69 211 GLU A N 1
ATOM 1585 C CA . GLU A 1 211 ? 7.370 6.618 1.999 1.00 91.69 211 GLU A CA 1
ATOM 1586 C C . GLU A 1 211 ? 8.267 5.403 1.768 1.00 91.69 211 GLU A C 1
ATOM 1588 O O . GLU A 1 211 ? 9.031 5.015 2.646 1.00 91.69 211 GLU A O 1
ATOM 1593 N N . VAL A 1 212 ? 8.224 4.819 0.570 1.00 89.94 212 VAL A N 1
ATOM 1594 C CA . VAL A 1 212 ? 8.947 3.580 0.265 1.00 89.94 212 VAL A CA 1
ATOM 1595 C C . VAL A 1 212 ? 10.308 3.904 -0.336 1.00 89.94 212 VAL A C 1
ATOM 1597 O O . VAL A 1 212 ? 10.456 4.037 -1.547 1.00 89.94 212 VAL A O 1
ATOM 1600 N N . THR A 1 213 ? 11.317 4.032 0.524 1.00 87.69 213 THR A N 1
ATOM 1601 C CA . THR A 1 213 ? 12.681 4.410 0.109 1.00 87.69 213 THR A CA 1
ATOM 1602 C C . THR A 1 213 ? 13.632 3.221 -0.022 1.00 87.69 213 THR A C 1
ATOM 1604 O O . THR A 1 213 ? 14.594 3.276 -0.791 1.00 87.69 213 THR A O 1
ATOM 1607 N N . ALA A 1 214 ? 13.366 2.127 0.693 1.00 91.00 214 ALA A N 1
ATOM 1608 C CA . ALA A 1 214 ? 14.232 0.958 0.681 1.00 91.00 214 ALA A CA 1
ATOM 1609 C C . ALA A 1 214 ? 14.110 0.151 -0.618 1.00 91.00 214 ALA A C 1
ATOM 1611 O O . ALA A 1 214 ? 13.026 -0.024 -1.181 1.00 91.00 214 ALA A O 1
ATOM 1612 N N . GLU A 1 215 ? 15.235 -0.419 -1.052 1.00 91.75 215 GLU A N 1
ATOM 1613 C CA . GLU A 1 215 ? 15.325 -1.241 -2.262 1.00 91.75 215 GLU A CA 1
ATOM 1614 C C . GLU A 1 215 ? 14.262 -2.357 -2.367 1.00 91.75 215 GLU A C 1
ATOM 1616 O O . GLU A 1 215 ? 13.595 -2.407 -3.404 1.00 91.75 215 GLU A O 1
ATOM 1621 N N . PRO A 1 216 ? 14.050 -3.237 -1.364 1.00 90.88 216 PRO A N 1
ATOM 1622 C CA . PRO A 1 216 ? 13.083 -4.329 -1.498 1.00 90.88 216 PRO A CA 1
ATOM 1623 C C . PRO A 1 216 ? 11.650 -3.821 -1.707 1.00 90.88 216 PRO A C 1
ATOM 1625 O O . PRO A 1 216 ? 10.950 -4.310 -2.599 1.00 90.88 216 PRO A O 1
ATOM 1628 N N . GLY A 1 217 ? 11.239 -2.795 -0.954 1.00 92.12 217 GLY A N 1
ATOM 1629 C CA . GLY A 1 217 ? 9.942 -2.141 -1.104 1.00 92.12 217 GLY A CA 1
ATOM 1630 C C . GLY A 1 217 ? 9.747 -1.552 -2.497 1.00 92.12 217 GLY A C 1
ATOM 1631 O O . GLY A 1 217 ? 8.775 -1.879 -3.180 1.00 92.12 217 GLY A O 1
ATOM 1632 N N . VAL A 1 218 ? 10.705 -0.749 -2.970 1.00 94.00 218 VAL A N 1
ATOM 1633 C CA . VAL A 1 218 ? 10.628 -0.119 -4.297 1.00 94.00 218 VAL A CA 1
ATOM 1634 C C . VAL A 1 218 ? 10.556 -1.171 -5.407 1.00 94.00 218 VAL A C 1
ATOM 1636 O O . VAL A 1 218 ? 9.764 -1.040 -6.342 1.00 94.00 218 VAL A O 1
ATOM 1639 N N . LEU A 1 219 ? 11.342 -2.248 -5.315 1.00 93.94 219 LEU A N 1
ATOM 1640 C CA . LEU A 1 219 ? 11.313 -3.330 -6.300 1.00 93.94 219 LEU A CA 1
ATOM 1641 C C . LEU A 1 219 ? 9.951 -4.034 -6.358 1.00 93.94 219 LEU A C 1
ATOM 1643 O O . LEU A 1 219 ? 9.467 -4.306 -7.461 1.00 93.94 219 LEU A O 1
ATOM 1647 N N . ALA A 1 220 ? 9.323 -4.294 -5.208 1.00 93.19 220 ALA A N 1
ATOM 1648 C CA . ALA A 1 220 ? 7.988 -4.887 -5.143 1.00 93.19 220 ALA A CA 1
ATOM 1649 C C . ALA A 1 220 ? 6.931 -3.970 -5.784 1.00 93.19 220 ALA A C 1
ATOM 1651 O O . ALA A 1 220 ? 6.162 -4.416 -6.640 1.00 93.19 220 ALA A O 1
ATOM 1652 N N . PHE A 1 221 ? 6.965 -2.669 -5.474 1.00 94.31 221 PHE A N 1
ATOM 1653 C CA . PHE A 1 221 ? 6.101 -1.669 -6.111 1.00 94.31 221 PHE A CA 1
ATOM 1654 C C . PHE A 1 221 ? 6.276 -1.639 -7.633 1.00 94.31 221 PHE A C 1
ATOM 1656 O O . PHE A 1 221 ? 5.300 -1.704 -8.380 1.00 94.31 221 PHE A O 1
ATOM 1663 N N . LEU A 1 222 ? 7.518 -1.574 -8.121 1.00 94.56 222 LEU A N 1
ATOM 1664 C CA . LEU A 1 222 ? 7.807 -1.532 -9.556 1.00 94.56 222 LEU A CA 1
ATOM 1665 C C . LEU A 1 222 ? 7.379 -2.817 -10.274 1.00 94.56 222 LEU A C 1
ATOM 1667 O O . LEU A 1 222 ? 6.944 -2.758 -11.428 1.00 94.56 222 LEU A O 1
ATOM 1671 N N . ALA A 1 223 ? 7.482 -3.974 -9.615 1.00 93.38 223 ALA A N 1
ATOM 1672 C CA . ALA A 1 223 ? 6.991 -5.239 -10.149 1.00 93.38 223 ALA A CA 1
ATOM 1673 C C . ALA A 1 223 ? 5.462 -5.227 -10.314 1.00 93.38 223 ALA A C 1
ATOM 1675 O O . ALA A 1 223 ? 4.968 -5.583 -11.388 1.00 93.38 223 ALA A O 1
ATOM 1676 N N . ALA A 1 224 ? 4.732 -4.743 -9.306 1.00 93.44 224 ALA A N 1
ATOM 1677 C CA . ALA A 1 224 ? 3.280 -4.595 -9.359 1.00 93.44 224 ALA A CA 1
ATOM 1678 C C . ALA A 1 224 ? 2.837 -3.590 -10.434 1.00 93.44 224 ALA A C 1
ATOM 1680 O O . ALA A 1 224 ? 1.978 -3.895 -11.260 1.00 93.44 224 ALA A O 1
ATOM 1681 N N . LEU A 1 225 ? 3.481 -2.420 -10.500 1.00 93.19 225 LEU A N 1
ATOM 1682 C CA . LEU A 1 225 ? 3.201 -1.409 -11.523 1.00 93.19 225 LEU A CA 1
ATOM 1683 C C . LEU A 1 225 ? 3.484 -1.938 -12.930 1.00 93.19 225 LEU A C 1
ATOM 1685 O O . LEU A 1 225 ? 2.704 -1.712 -13.851 1.00 93.19 225 LEU A O 1
ATOM 1689 N N . ARG A 1 226 ? 4.565 -2.701 -13.118 1.00 92.38 226 ARG A N 1
ATOM 1690 C CA . ARG A 1 226 ? 4.867 -3.336 -14.406 1.00 92.38 226 ARG A CA 1
ATOM 1691 C C . ARG A 1 226 ? 3.747 -4.277 -14.862 1.00 92.38 226 ARG A C 1
ATOM 1693 O O . ARG A 1 226 ? 3.509 -4.352 -16.069 1.00 92.38 226 ARG A O 1
ATOM 1700 N N . ALA A 1 227 ? 3.075 -4.971 -13.943 1.00 90.25 227 ALA A N 1
ATOM 1701 C CA . ALA A 1 227 ? 1.974 -5.881 -14.265 1.00 90.25 227 ALA A CA 1
ATOM 1702 C C . ALA A 1 227 ? 0.749 -5.161 -14.863 1.00 90.25 227 ALA A C 1
ATOM 1704 O O . ALA A 1 227 ? -0.032 -5.779 -15.580 1.00 90.25 227 ALA A O 1
ATOM 1705 N N . LEU A 1 228 ? 0.620 -3.844 -14.663 1.00 89.19 228 LEU A N 1
ATOM 1706 C CA . LEU A 1 228 ? -0.411 -3.020 -15.310 1.00 89.19 228 LEU A CA 1
ATOM 1707 C C . LEU A 1 228 ? -0.159 -2.808 -16.809 1.00 89.19 228 LEU A C 1
ATOM 1709 O O . LEU A 1 228 ? -1.042 -2.362 -17.545 1.00 89.19 228 LEU A O 1
ATOM 1713 N N . GLY A 1 229 ? 1.057 -3.083 -17.286 1.00 86.12 229 GLY A N 1
ATOM 1714 C CA . GLY A 1 229 ? 1.397 -2.954 -18.694 1.00 86.12 229 GLY A CA 1
ATOM 1715 C C . GLY A 1 229 ? 0.549 -3.892 -19.554 1.00 86.12 229 GLY A C 1
ATOM 1716 O O . GLY A 1 229 ? 0.729 -5.103 -19.515 1.00 86.12 229 GLY A O 1
ATOM 1717 N N . GLY A 1 230 ? -0.337 -3.325 -20.376 1.00 81.88 230 GLY A N 1
ATOM 1718 C CA . GLY A 1 230 ? -1.174 -4.079 -21.317 1.00 81.88 230 GLY A CA 1
ATOM 1719 C C . GLY A 1 230 ? -2.581 -4.433 -20.823 1.00 81.88 230 GLY A C 1
ATOM 1720 O O . GLY A 1 230 ? -3.349 -4.975 -21.608 1.00 81.88 230 GLY A O 1
ATOM 1721 N N . THR A 1 231 ? -2.960 -4.081 -19.589 1.00 83.88 231 THR A N 1
ATOM 1722 C CA . THR A 1 231 ? -4.298 -4.379 -19.025 1.00 83.88 231 THR A CA 1
ATOM 1723 C C . THR A 1 231 ? -5.377 -3.356 -19.401 1.00 83.88 231 THR A C 1
ATOM 1725 O O . THR A 1 231 ? -6.545 -3.530 -19.073 1.00 83.88 231 THR A O 1
ATOM 1728 N N . GLY A 1 232 ? -5.007 -2.253 -20.062 1.00 81.81 232 GLY A N 1
ATOM 1729 C CA . GLY A 1 232 ? -5.928 -1.168 -20.429 1.00 81.81 232 GLY A CA 1
ATOM 1730 C C . GLY A 1 232 ? -6.275 -0.200 -19.288 1.00 81.81 232 GLY A C 1
ATOM 1731 O O . GLY A 1 232 ? -6.735 0.906 -19.567 1.00 81.81 232 GLY A O 1
ATOM 1732 N N . LEU A 1 233 ? -5.958 -0.535 -18.029 1.00 84.12 233 LEU A N 1
ATOM 1733 C CA . LEU A 1 233 ? -6.219 0.313 -16.851 1.00 84.12 233 LEU A CA 1
ATOM 1734 C C . LEU A 1 233 ? -5.521 1.682 -16.922 1.00 84.12 233 LEU A C 1
ATOM 1736 O O . LEU A 1 233 ? -6.030 2.672 -16.413 1.00 84.12 233 LEU A O 1
ATOM 1740 N N . LEU A 1 234 ? -4.400 1.797 -17.640 1.00 83.31 234 LEU A N 1
ATOM 1741 C CA . LEU A 1 234 ? -3.736 3.090 -17.861 1.00 83.31 234 LEU A CA 1
ATOM 1742 C C . LEU A 1 234 ? -4.572 4.085 -18.673 1.00 83.31 234 LEU A C 1
ATOM 1744 O O . LEU A 1 234 ? -4.332 5.293 -18.588 1.00 83.31 234 LEU A O 1
ATOM 1748 N N . GLY A 1 235 ? -5.524 3.599 -19.473 1.00 80.94 235 GLY A N 1
ATOM 1749 C CA . GLY A 1 235 ? -6.481 4.442 -20.188 1.00 80.94 235 GLY A CA 1
ATOM 1750 C C . GLY A 1 235 ? -7.524 5.070 -19.261 1.00 80.94 235 GLY A C 1
ATOM 1751 O O . GLY A 1 235 ? -8.030 6.143 -19.570 1.00 80.94 235 GLY A O 1
ATOM 1752 N N . ALA A 1 236 ? -7.795 4.443 -18.112 1.00 81.31 236 ALA A N 1
ATOM 1753 C CA . ALA A 1 236 ? -8.717 4.948 -17.098 1.00 81.31 236 ALA A CA 1
ATOM 1754 C C . ALA A 1 236 ? -8.149 6.135 -16.301 1.00 81.31 236 ALA A C 1
ATOM 1756 O O . ALA A 1 236 ? -8.914 6.924 -15.754 1.00 81.31 236 ALA A O 1
ATOM 1757 N N . LEU A 1 237 ? -6.820 6.270 -16.262 1.00 86.50 237 LEU A N 1
ATOM 1758 C CA . LEU A 1 237 ? -6.127 7.293 -15.482 1.00 86.50 237 LEU A CA 1
ATOM 1759 C C . LEU A 1 237 ? -6.332 8.710 -16.017 1.00 86.50 237 LEU A C 1
ATOM 1761 O O . LEU A 1 237 ? -6.270 8.957 -17.233 1.00 86.50 237 LEU A O 1
ATOM 1765 N N . ARG A 1 238 ? -6.423 9.663 -15.086 1.00 89.44 238 ARG A N 1
ATOM 1766 C CA . ARG A 1 238 ? -6.316 11.089 -15.385 1.00 89.44 238 ARG A CA 1
ATOM 1767 C C . ARG A 1 238 ? -4.920 11.416 -15.904 1.00 89.44 238 ARG A C 1
ATOM 1769 O O . ARG A 1 238 ? -3.919 10.764 -15.594 1.00 89.44 238 ARG A O 1
ATOM 1776 N N . THR A 1 239 ? -4.845 12.469 -16.711 1.00 89.06 239 THR A N 1
ATOM 1777 C CA . THR A 1 239 ? -3.577 12.935 -17.282 1.00 89.06 239 THR A CA 1
ATOM 1778 C C . THR A 1 239 ? -2.578 13.337 -16.195 1.00 89.06 239 THR A C 1
ATOM 1780 O O . THR A 1 239 ? -1.400 13.022 -16.326 1.00 89.06 239 THR A O 1
ATOM 1783 N N . SER A 1 240 ? -3.040 13.940 -15.094 1.00 90.44 240 SER A N 1
ATOM 1784 C CA . SER A 1 240 ? -2.210 14.302 -13.936 1.00 90.44 240 SER A CA 1
ATOM 1785 C C . SER A 1 240 ? -1.519 13.089 -13.309 1.00 90.44 240 SER A C 1
ATOM 1787 O O . SER A 1 240 ? -0.297 13.084 -13.175 1.00 90.44 240 SER A O 1
ATOM 1789 N N . THR A 1 241 ? -2.281 12.039 -12.997 1.00 90.88 241 THR A N 1
ATOM 1790 C CA . THR A 1 241 ? -1.790 10.797 -12.383 1.00 90.88 241 THR A CA 1
ATOM 1791 C C . THR A 1 241 ? -0.795 10.097 -13.301 1.00 90.88 241 THR A C 1
ATOM 1793 O O . THR A 1 241 ? 0.267 9.651 -12.872 1.00 90.88 241 THR A O 1
ATOM 1796 N N . ARG A 1 242 ? -1.088 10.079 -14.608 1.00 90.94 242 ARG A N 1
ATOM 1797 C CA . ARG A 1 242 ? -0.194 9.521 -15.629 1.00 90.94 242 ARG A CA 1
ATOM 1798 C C . ARG A 1 242 ? 1.137 10.272 -15.709 1.00 90.94 242 ARG A C 1
ATOM 1800 O O . ARG A 1 242 ? 2.180 9.630 -15.802 1.00 90.94 242 ARG A O 1
ATOM 1807 N N . ILE A 1 243 ? 1.103 11.606 -15.679 1.00 91.00 243 ILE A N 1
ATOM 1808 C CA . ILE A 1 243 ? 2.308 12.446 -15.707 1.00 91.00 243 ILE A CA 1
ATOM 1809 C C . ILE A 1 243 ? 3.132 12.240 -14.434 1.00 91.00 243 ILE A C 1
ATOM 1811 O O . ILE A 1 243 ? 4.340 12.055 -14.540 1.00 91.00 243 ILE A O 1
ATOM 1815 N N . ARG A 1 244 ? 2.498 12.204 -13.254 1.00 92.50 244 ARG A N 1
ATOM 1816 C CA . ARG A 1 244 ? 3.177 11.927 -11.977 1.00 92.50 244 ARG A CA 1
ATOM 1817 C C . ARG A 1 244 ? 3.852 10.561 -11.979 1.00 92.50 244 ARG A C 1
ATOM 1819 O O . ARG A 1 244 ? 5.053 10.487 -11.761 1.00 92.50 244 ARG A O 1
ATOM 1826 N N . LEU A 1 245 ? 3.120 9.503 -12.334 1.00 93.00 245 LEU A N 1
ATOM 1827 C CA . LEU A 1 245 ? 3.676 8.153 -12.457 1.00 93.00 245 LEU A CA 1
ATOM 1828 C C . LEU A 1 245 ? 4.882 8.128 -13.407 1.00 93.00 245 LEU A C 1
ATOM 1830 O O . LEU A 1 245 ? 5.899 7.503 -13.120 1.00 93.00 245 LEU A O 1
ATOM 1834 N N . GLN A 1 246 ? 4.779 8.813 -14.546 1.00 92.06 246 GLN A N 1
ATOM 1835 C CA . GLN A 1 246 ? 5.871 8.900 -15.506 1.00 92.06 246 GLN A CA 1
ATOM 1836 C C . GLN A 1 246 ? 7.078 9.672 -14.946 1.00 92.06 246 GLN A C 1
ATOM 1838 O O . GLN A 1 246 ? 8.209 9.250 -15.182 1.00 92.06 246 GLN A O 1
ATOM 1843 N N . ALA A 1 247 ? 6.854 10.769 -14.219 1.00 91.00 247 ALA A N 1
ATOM 1844 C CA . ALA A 1 247 ? 7.904 11.568 -13.591 1.00 91.00 247 ALA A CA 1
ATOM 1845 C C . ALA A 1 247 ? 8.657 10.773 -12.513 1.00 91.00 247 ALA A C 1
ATOM 1847 O O . ALA A 1 247 ? 9.884 10.719 -12.561 1.00 91.00 247 ALA A O 1
ATOM 1848 N N . GLU A 1 248 ? 7.938 10.077 -11.628 1.00 91.56 248 GLU A N 1
ATOM 1849 C CA . GLU A 1 248 ? 8.541 9.239 -10.582 1.00 91.56 248 GLU A CA 1
ATOM 1850 C C . GLU A 1 248 ? 9.358 8.085 -11.179 1.00 91.56 248 GLU A C 1
ATOM 1852 O O . GLU A 1 248 ? 10.505 7.846 -10.801 1.00 91.56 248 GLU A O 1
ATOM 1857 N N . LEU A 1 249 ? 8.821 7.402 -12.196 1.00 91.44 249 LEU A N 1
ATOM 1858 C CA . LEU A 1 249 ? 9.569 6.353 -12.890 1.00 91.44 249 LEU A CA 1
ATOM 1859 C C . LEU A 1 249 ? 10.827 6.900 -13.569 1.00 91.44 249 LEU A C 1
ATOM 1861 O O . LEU A 1 249 ? 11.858 6.230 -13.555 1.00 91.44 249 LEU A O 1
ATOM 1865 N N . TYR A 1 250 ? 10.767 8.103 -14.149 1.00 88.75 250 TYR A N 1
ATOM 1866 C CA . TYR A 1 250 ? 11.951 8.736 -14.722 1.00 88.75 250 TYR A CA 1
ATOM 1867 C C . TYR A 1 250 ? 12.984 9.108 -13.662 1.00 88.75 250 TYR A C 1
ATOM 1869 O O . TYR A 1 250 ? 14.167 8.862 -13.901 1.00 88.75 250 TYR A O 1
ATOM 1877 N N . ALA A 1 251 ? 12.570 9.633 -12.508 1.00 88.69 251 ALA A N 1
ATOM 1878 C CA . ALA A 1 251 ? 13.474 9.933 -11.400 1.00 88.69 251 ALA A CA 1
ATOM 1879 C C . ALA A 1 251 ? 14.262 8.680 -10.978 1.00 88.69 251 ALA A C 1
ATOM 1881 O O . ALA A 1 251 ? 15.487 8.721 -10.876 1.00 88.69 251 ALA A O 1
ATOM 1882 N N . LEU A 1 252 ? 13.591 7.526 -10.886 1.00 88.19 252 LEU A N 1
ATOM 1883 C CA . LEU A 1 252 ? 14.227 6.237 -10.585 1.00 88.19 252 LEU A CA 1
ATOM 1884 C C . LEU A 1 252 ? 15.131 5.702 -11.715 1.00 88.19 252 LEU A C 1
ATOM 1886 O O . LEU A 1 252 ? 15.985 4.848 -11.470 1.00 88.19 252 LEU A O 1
ATOM 1890 N N . THR A 1 253 ? 14.967 6.182 -12.955 1.00 86.00 253 THR A N 1
ATOM 1891 C CA . THR A 1 253 ? 15.822 5.797 -14.095 1.00 86.00 253 THR A CA 1
ATOM 1892 C C . THR A 1 253 ? 17.106 6.615 -14.228 1.00 86.00 253 THR A C 1
ATOM 1894 O O . THR A 1 253 ? 17.985 6.220 -15.000 1.00 86.00 253 THR A O 1
ATOM 1897 N N . GLN A 1 254 ? 17.258 7.722 -13.496 1.00 79.12 254 GLN A N 1
ATOM 1898 C CA . GLN A 1 254 ? 18.455 8.555 -13.603 1.00 79.12 254 GLN A CA 1
ATOM 1899 C C . GLN A 1 254 ? 19.680 7.848 -12.991 1.00 79.12 254 GLN A C 1
ATOM 1901 O O . GLN A 1 254 ? 19.617 7.400 -11.844 1.00 79.12 254 GLN A O 1
ATOM 1906 N N . PRO A 1 255 ? 20.794 7.715 -13.737 1.00 66.19 255 PRO A N 1
ATOM 1907 C CA . PRO A 1 255 ? 22.045 7.205 -13.187 1.00 66.19 255 PRO A CA 1
ATOM 1908 C C . PRO A 1 255 ? 22.709 8.272 -12.300 1.00 66.19 255 PRO A C 1
ATOM 1910 O O . PRO A 1 255 ? 22.799 9.432 -12.693 1.00 66.19 255 PRO A O 1
ATOM 1913 N N . GLY A 1 256 ? 23.208 7.892 -11.120 1.00 60.75 256 GLY A N 1
ATOM 1914 C CA . GLY A 1 256 ? 23.937 8.814 -10.243 1.00 60.75 256 GLY A CA 1
ATOM 1915 C C . GLY A 1 256 ? 24.535 8.158 -8.991 1.00 60.75 256 GLY A C 1
ATOM 1916 O O . GLY A 1 256 ? 24.452 6.944 -8.825 1.00 60.75 256 GLY A O 1
ATOM 1917 N N . GLY A 1 257 ? 25.194 8.970 -8.151 1.00 53.84 257 GLY A N 1
ATOM 1918 C CA . GLY A 1 257 ? 25.986 8.569 -6.973 1.00 53.84 257 GLY A CA 1
ATOM 1919 C C . GLY A 1 257 ? 25.212 7.930 -5.794 1.00 53.84 257 GLY A C 1
ATOM 1920 O O . GLY A 1 257 ? 24.074 7.511 -5.949 1.00 53.84 257 GLY A O 1
ATOM 1921 N N . PRO A 1 258 ? 25.783 7.862 -4.577 1.00 49.59 258 PRO A N 1
ATOM 1922 C CA . PRO A 1 258 ? 25.281 7.024 -3.469 1.00 49.59 258 PRO A CA 1
ATOM 1923 C C . PRO A 1 258 ? 23.886 7.382 -2.913 1.00 49.59 258 PRO A C 1
ATOM 1925 O O . PRO A 1 258 ? 23.343 6.622 -2.120 1.00 49.59 258 PRO A O 1
ATOM 1928 N N . ARG A 1 259 ? 23.302 8.519 -3.320 1.00 56.75 259 ARG A N 1
ATOM 1929 C CA . ARG A 1 259 ? 21.919 8.928 -2.997 1.00 56.75 259 ARG A CA 1
ATOM 1930 C C . ARG A 1 259 ? 20.901 8.605 -4.104 1.00 56.75 259 ARG A C 1
ATOM 1932 O O . ARG A 1 259 ? 19.734 8.950 -3.964 1.00 56.75 259 ARG A O 1
ATOM 1939 N N . TYR A 1 260 ? 21.335 7.996 -5.206 1.00 66.81 260 TYR A N 1
ATOM 1940 C CA . TYR A 1 260 ? 20.481 7.619 -6.333 1.00 66.81 260 TYR A CA 1
ATOM 1941 C C . TYR A 1 260 ? 19.999 6.173 -6.203 1.00 66.81 260 TYR A C 1
ATOM 1943 O O . TYR A 1 260 ? 20.577 5.364 -5.475 1.00 66.81 260 TYR A O 1
ATOM 1951 N N . ALA A 1 261 ? 18.931 5.849 -6.935 1.00 72.56 261 ALA A N 1
ATOM 1952 C CA . ALA A 1 261 ? 18.349 4.515 -6.961 1.00 72.56 261 ALA A CA 1
ATOM 1953 C C . ALA A 1 261 ? 19.398 3.443 -7.300 1.00 72.56 261 ALA A C 1
ATOM 1955 O O . ALA A 1 261 ? 20.207 3.604 -8.220 1.00 72.56 261 ALA A O 1
ATOM 1956 N N . SER A 1 262 ? 19.361 2.316 -6.583 1.00 84.56 262 SER A N 1
ATOM 1957 C CA . SER A 1 262 ? 20.281 1.209 -6.839 1.00 84.56 262 SER A CA 1
ATOM 1958 C C . SER A 1 262 ? 20.127 0.678 -8.269 1.00 84.56 262 SER A C 1
ATOM 1960 O O . SER A 1 262 ? 19.084 0.821 -8.915 1.00 84.56 262 SER A O 1
ATOM 1962 N N . ARG A 1 263 ? 21.164 0.018 -8.801 1.00 84.25 263 ARG A N 1
ATOM 1963 C CA . ARG A 1 263 ? 21.134 -0.520 -10.177 1.00 84.25 263 ARG A CA 1
ATOM 1964 C C . ARG A 1 263 ? 19.962 -1.478 -10.414 1.00 84.25 263 ARG A C 1
ATOM 1966 O O . ARG A 1 263 ? 19.455 -1.553 -11.535 1.00 84.25 263 ARG A O 1
ATOM 1973 N N . ALA A 1 264 ? 19.547 -2.223 -9.389 1.00 88.88 264 ALA A N 1
ATOM 1974 C CA . ALA A 1 264 ? 18.398 -3.116 -9.467 1.00 88.88 264 ALA A CA 1
ATOM 1975 C C . ALA A 1 264 ? 17.095 -2.323 -9.626 1.00 88.88 264 ALA A C 1
ATOM 1977 O O . ALA A 1 264 ? 16.338 -2.589 -10.565 1.00 88.88 264 ALA A O 1
ATOM 1978 N N . VAL A 1 265 ? 16.888 -1.307 -8.779 1.00 90.81 265 VAL A N 1
ATOM 1979 C CA . VAL A 1 265 ? 15.739 -0.392 -8.842 1.00 90.81 265 VAL A CA 1
ATOM 1980 C C . VAL A 1 265 ? 15.692 0.327 -10.184 1.00 90.81 265 VAL A C 1
ATOM 1982 O O . VAL A 1 265 ? 14.664 0.305 -10.852 1.00 90.81 265 VAL A O 1
ATOM 1985 N N . ASN A 1 266 ? 16.817 0.869 -10.644 1.00 90.19 266 ASN A N 1
ATOM 1986 C CA . ASN A 1 266 ? 16.921 1.555 -11.927 1.00 90.19 266 ASN A CA 1
ATOM 1987 C C . ASN A 1 266 ? 16.494 0.653 -13.101 1.00 90.19 266 ASN A C 1
ATOM 1989 O O . ASN A 1 266 ? 15.641 1.018 -13.914 1.00 90.19 266 ASN A O 1
ATOM 1993 N N . ARG A 1 267 ? 17.013 -0.584 -13.160 1.00 89.38 267 ARG A N 1
ATOM 1994 C CA . ARG A 1 267 ? 16.617 -1.573 -14.179 1.00 89.38 267 ARG A CA 1
ATOM 1995 C C . ARG A 1 267 ? 15.140 -1.951 -14.074 1.00 89.38 267 ARG A C 1
ATOM 1997 O O . ARG A 1 267 ? 14.490 -2.144 -15.105 1.00 89.38 267 ARG A O 1
ATOM 2004 N N . ALA A 1 268 ? 14.610 -2.099 -12.861 1.00 91.88 268 ALA A N 1
ATOM 2005 C CA . ALA A 1 268 ? 13.196 -2.385 -12.638 1.00 91.88 268 ALA A CA 1
ATOM 2006 C C . ALA A 1 268 ? 12.310 -1.215 -13.095 1.00 91.88 268 ALA A C 1
ATOM 2008 O O . ALA A 1 268 ? 11.327 -1.447 -13.800 1.00 91.88 268 ALA A O 1
ATOM 2009 N N . ALA A 1 269 ? 12.711 0.024 -12.807 1.00 91.75 269 ALA A N 1
ATOM 2010 C CA . ALA A 1 269 ? 12.020 1.241 -13.211 1.00 91.75 269 ALA A CA 1
ATOM 2011 C C . ALA A 1 269 ? 12.014 1.393 -14.735 1.00 91.75 269 ALA A C 1
ATOM 2013 O O . ALA A 1 269 ? 10.953 1.603 -15.316 1.00 91.75 269 ALA A O 1
ATOM 2014 N N . PHE A 1 270 ? 13.143 1.148 -15.413 1.00 89.00 270 PHE A N 1
ATOM 2015 C CA . PHE A 1 270 ? 13.190 1.093 -16.880 1.00 89.00 270 PHE A CA 1
ATOM 2016 C C . PHE A 1 270 ? 12.222 0.053 -17.457 1.00 89.00 270 PHE A C 1
ATOM 2018 O O . PHE A 1 270 ? 11.521 0.329 -18.430 1.00 89.00 270 PHE A O 1
ATOM 2025 N N . ARG A 1 271 ? 12.151 -1.146 -16.862 1.00 90.50 271 ARG A N 1
ATOM 2026 C CA . ARG A 1 271 ? 11.227 -2.205 -17.307 1.00 90.50 271 ARG A CA 1
ATOM 2027 C C . ARG A 1 271 ? 9.765 -1.824 -17.082 1.00 90.50 271 ARG A C 1
ATOM 2029 O O . ARG A 1 271 ? 8.947 -2.102 -17.958 1.00 90.50 271 ARG A O 1
ATOM 2036 N N . ALA A 1 272 ? 9.441 -1.216 -15.943 1.00 92.12 272 ALA A N 1
ATOM 2037 C CA . ALA A 1 272 ? 8.100 -0.729 -15.638 1.00 92.12 272 ALA A CA 1
ATOM 2038 C C . ALA A 1 272 ? 7.704 0.415 -16.585 1.00 92.12 272 ALA A C 1
ATOM 2040 O O . ALA A 1 272 ? 6.661 0.347 -17.228 1.00 92.12 272 ALA A O 1
ATOM 2041 N N . LEU A 1 273 ? 8.576 1.406 -16.774 1.00 90.69 273 LEU A N 1
ATOM 2042 C CA . LEU A 1 273 ? 8.368 2.534 -17.681 1.00 90.69 273 LEU A CA 1
ATOM 2043 C C . LEU A 1 273 ? 8.185 2.081 -19.135 1.00 90.69 273 LEU A C 1
ATOM 2045 O O . LEU A 1 273 ? 7.317 2.597 -19.845 1.00 90.69 273 LEU A O 1
ATOM 2049 N N . ASP A 1 274 ? 8.975 1.106 -19.590 1.00 89.19 274 ASP A N 1
ATOM 2050 C CA . ASP A 1 274 ? 8.766 0.483 -20.890 1.00 89.19 274 ASP A CA 1
ATOM 2051 C C . ASP A 1 274 ? 7.383 -0.179 -20.919 1.00 89.19 274 ASP A C 1
ATOM 2053 O O . ASP A 1 274 ? 6.579 0.163 -21.787 1.00 89.19 274 ASP A O 1
ATOM 2057 N N . ALA A 1 275 ? 7.069 -1.078 -19.979 1.00 89.50 275 ALA A N 1
ATOM 2058 C CA . ALA A 1 275 ? 5.791 -1.796 -19.922 1.00 89.50 275 ALA A CA 1
ATOM 2059 C C . ALA A 1 275 ? 4.575 -0.856 -19.997 1.00 89.50 275 ALA A C 1
ATOM 2061 O O . ALA A 1 275 ? 3.692 -1.080 -20.824 1.00 89.50 275 ALA A O 1
ATOM 2062 N N . LEU A 1 276 ? 4.596 0.222 -19.215 1.00 89.06 276 LEU A N 1
ATOM 2063 C CA . LEU A 1 276 ? 3.509 1.187 -19.069 1.00 89.06 276 LEU A CA 1
ATOM 2064 C C . LEU A 1 276 ? 3.412 2.178 -20.242 1.00 89.06 276 LEU A C 1
ATOM 2066 O O . LEU A 1 276 ? 2.316 2.500 -20.695 1.00 89.06 276 LEU A O 1
ATOM 2070 N N . PHE A 1 277 ? 4.547 2.639 -20.781 1.00 87.44 277 PHE A N 1
ATOM 2071 C CA . PHE A 1 277 ? 4.598 3.687 -21.809 1.00 87.44 277 PHE A CA 1
ATOM 2072 C C . PHE A 1 277 ? 5.328 3.212 -23.077 1.00 87.44 277 PHE A C 1
ATOM 2074 O O . PHE A 1 277 ? 6.468 3.624 -23.336 1.00 87.44 277 PHE A O 1
ATOM 2081 N N . PRO A 1 278 ? 4.682 2.373 -23.915 1.00 79.50 278 PRO A N 1
ATOM 2082 C CA . PRO A 1 278 ? 5.325 1.732 -25.059 1.00 79.50 278 PRO A CA 1
ATOM 2083 C C . PRO A 1 278 ? 5.766 2.696 -26.169 1.00 79.50 278 PRO A C 1
ATOM 2085 O O . PRO A 1 278 ? 6.763 2.431 -26.842 1.00 79.50 278 PRO A O 1
ATOM 2088 N N . ARG A 1 279 ? 5.071 3.829 -26.340 1.00 72.38 279 ARG A N 1
ATOM 2089 C CA . ARG A 1 279 ? 5.328 4.795 -27.427 1.00 72.38 279 ARG A CA 1
ATOM 2090 C C . ARG A 1 279 ? 6.725 5.440 -27.361 1.00 72.38 279 ARG A C 1
ATOM 2092 O O . ARG A 1 279 ? 7.248 5.833 -28.393 1.00 72.38 279 ARG A O 1
ATOM 2099 N N . GLY A 1 280 ? 7.358 5.481 -26.183 1.00 67.19 280 GLY A N 1
ATOM 2100 C CA . GLY A 1 280 ? 8.692 6.070 -25.976 1.00 67.19 280 GLY A CA 1
ATOM 2101 C C . GLY A 1 280 ? 9.858 5.074 -25.891 1.00 67.19 280 GLY A C 1
ATOM 2102 O O . GLY A 1 280 ? 11.003 5.501 -25.755 1.00 67.19 280 GLY A O 1
ATOM 2103 N N . ARG A 1 281 ? 9.613 3.755 -25.965 1.00 71.69 281 ARG A N 1
ATOM 2104 C CA . ARG A 1 281 ? 10.642 2.724 -25.691 1.00 71.69 281 ARG A CA 1
ATOM 2105 C C . ARG A 1 281 ? 11.875 2.843 -26.588 1.00 71.69 281 ARG A C 1
ATOM 2107 O O . ARG A 1 281 ? 12.998 2.718 -26.113 1.00 71.69 281 ARG A O 1
ATOM 2114 N N . ARG A 1 282 ? 11.672 3.064 -27.893 1.00 66.75 282 ARG A N 1
ATOM 2115 C CA . ARG A 1 282 ? 12.769 3.106 -28.878 1.00 66.75 282 ARG A CA 1
ATOM 2116 C C . ARG A 1 282 ? 13.678 4.313 -28.657 1.00 66.75 282 ARG A C 1
ATOM 2118 O O . ARG A 1 282 ? 14.887 4.135 -28.583 1.00 66.75 282 ARG A O 1
ATOM 2125 N N . ALA A 1 283 ? 13.098 5.497 -28.464 1.00 68.12 283 ALA A N 1
ATOM 2126 C CA . ALA A 1 283 ? 13.851 6.718 -28.185 1.00 68.12 283 ALA A CA 1
ATOM 2127 C C . ALA A 1 283 ? 14.684 6.589 -26.899 1.00 68.12 283 ALA A C 1
ATOM 2129 O O . ALA A 1 283 ? 15.879 6.857 -26.917 1.00 68.12 283 ALA A O 1
ATOM 2130 N N . ARG A 1 284 ? 14.098 6.074 -25.808 1.00 74.81 284 ARG A N 1
ATOM 2131 C CA . ARG A 1 284 ? 14.823 5.868 -24.539 1.00 74.81 284 ARG A CA 1
ATOM 2132 C C . ARG A 1 284 ? 15.981 4.883 -24.675 1.00 74.81 284 ARG A C 1
ATOM 2134 O O . ARG A 1 284 ? 17.046 5.119 -24.119 1.00 74.81 284 ARG A O 1
ATOM 2141 N N . ARG A 1 285 ? 15.789 3.789 -25.421 1.00 73.75 285 ARG A N 1
ATOM 2142 C CA . ARG A 1 285 ? 16.854 2.804 -25.672 1.00 73.75 285 ARG A CA 1
ATOM 2143 C C . ARG A 1 285 ? 17.979 3.377 -26.525 1.00 73.75 285 ARG A C 1
ATOM 2145 O O . ARG A 1 285 ? 19.129 3.088 -26.232 1.00 73.75 285 ARG A O 1
ATOM 2152 N N . LEU A 1 286 ? 17.656 4.196 -27.527 1.00 72.62 286 LEU A N 1
ATOM 2153 C CA . LEU A 1 286 ? 18.651 4.894 -28.345 1.00 72.62 286 LEU A CA 1
ATOM 2154 C C . LEU A 1 286 ? 19.459 5.892 -27.515 1.00 72.62 286 LEU A C 1
ATOM 2156 O O . LEU A 1 286 ? 20.680 5.873 -27.577 1.00 72.62 286 LEU A O 1
ATOM 2160 N N . VAL A 1 287 ? 18.791 6.704 -26.693 1.00 72.94 287 VAL A N 1
ATOM 2161 C CA . VAL A 1 287 ? 19.453 7.664 -25.799 1.00 72.94 287 VAL A CA 1
ATOM 2162 C C . VAL A 1 287 ? 20.357 6.944 -24.798 1.00 72.94 287 VAL A C 1
ATOM 2164 O O . VAL A 1 287 ? 21.519 7.302 -24.656 1.00 72.94 287 VAL A O 1
ATOM 2167 N N . ASN A 1 288 ? 19.865 5.884 -24.151 1.00 69.69 288 ASN A N 1
ATOM 2168 C CA . ASN A 1 288 ? 20.666 5.108 -23.204 1.00 69.69 288 ASN A CA 1
ATOM 2169 C C . ASN A 1 288 ? 21.865 4.427 -23.894 1.00 69.69 288 ASN A C 1
ATOM 2171 O O . ASN A 1 288 ? 22.973 4.446 -23.369 1.00 69.69 288 ASN A O 1
ATOM 2175 N N . ALA A 1 289 ? 21.678 3.886 -25.104 1.00 67.31 289 ALA A N 1
ATOM 2176 C CA . ALA A 1 289 ? 22.775 3.339 -25.900 1.00 67.31 289 ALA A CA 1
ATOM 2177 C C . ALA A 1 289 ? 23.809 4.413 -26.276 1.00 67.31 289 ALA A C 1
ATOM 2179 O O . ALA A 1 289 ? 25.003 4.157 -26.168 1.00 67.31 289 ALA A O 1
ATOM 2180 N N . ALA A 1 290 ? 23.368 5.615 -26.653 1.00 71.31 290 ALA A N 1
ATOM 2181 C CA . ALA A 1 290 ? 24.256 6.731 -26.959 1.00 71.31 290 ALA A CA 1
ATOM 2182 C C . ALA A 1 290 ? 25.096 7.137 -25.737 1.00 71.31 290 ALA A C 1
ATOM 2184 O O . ALA A 1 290 ? 26.317 7.202 -25.845 1.00 71.31 290 ALA A O 1
ATOM 2185 N N . PHE A 1 291 ? 24.477 7.320 -24.563 1.00 68.88 291 PHE A N 1
ATOM 2186 C CA . PHE A 1 291 ? 25.200 7.630 -23.320 1.00 68.88 291 PHE A CA 1
ATOM 2187 C C . PHE A 1 291 ? 26.200 6.534 -22.933 1.00 68.88 291 PHE A C 1
ATOM 2189 O O . PHE A 1 291 ? 27.338 6.832 -22.584 1.00 68.88 291 PHE A O 1
ATOM 2196 N N . ARG A 1 292 ? 25.812 5.264 -23.069 1.00 64.81 292 ARG A N 1
ATOM 2197 C CA . ARG A 1 292 ? 26.695 4.110 -22.848 1.00 64.81 292 ARG A CA 1
ATOM 2198 C C . ARG A 1 292 ? 27.918 4.105 -23.764 1.00 64.81 292 ARG A C 1
ATOM 2200 O O . ARG A 1 292 ? 29.015 3.785 -23.321 1.00 64.81 292 ARG A O 1
ATOM 2207 N N . VAL A 1 293 ? 27.741 4.472 -25.030 1.00 66.94 293 VAL A N 1
ATOM 2208 C CA . VAL A 1 293 ? 28.846 4.591 -25.994 1.00 66.94 293 VAL A CA 1
ATOM 2209 C C . VAL A 1 293 ? 29.748 5.785 -25.650 1.00 66.94 293 VAL A C 1
ATOM 2211 O O . VAL A 1 293 ? 30.968 5.667 -25.739 1.00 66.94 293 VAL A O 1
ATOM 2214 N N . LEU A 1 294 ? 29.164 6.898 -25.196 1.00 67.56 294 LEU A N 1
ATOM 2215 C CA . LEU A 1 294 ? 29.863 8.141 -24.848 1.00 67.56 294 LEU A CA 1
ATOM 2216 C C . LEU A 1 294 ? 30.622 8.098 -23.507 1.00 67.56 294 LEU A C 1
ATOM 2218 O O . LEU A 1 294 ? 31.476 8.954 -23.291 1.00 67.56 294 LEU A O 1
ATOM 2222 N N . HIS A 1 295 ? 30.358 7.130 -22.618 1.00 63.22 295 HIS A N 1
ATOM 2223 C CA . HIS A 1 295 ? 31.040 6.994 -21.322 1.00 63.22 295 HIS A CA 1
ATOM 2224 C C . HIS A 1 295 ? 32.046 5.819 -21.302 1.00 63.22 295 HIS A C 1
ATOM 2226 O O . HIS A 1 295 ? 31.646 4.667 -21.106 1.00 63.22 295 HIS A O 1
ATOM 2232 N N . PRO A 1 296 ? 33.368 6.083 -21.407 1.00 61.53 296 PRO A N 1
ATOM 2233 C CA . PRO A 1 296 ? 34.405 5.046 -21.518 1.00 61.53 296 PRO A CA 1
ATOM 2234 C C . PRO A 1 296 ? 34.479 4.073 -20.331 1.00 61.53 296 PRO A C 1
ATOM 2236 O O . PRO A 1 296 ? 34.903 2.932 -20.485 1.00 61.53 296 PRO A O 1
ATOM 2239 N N . GLY A 1 297 ? 34.036 4.495 -19.141 1.00 65.88 297 GLY A N 1
ATOM 2240 C CA . GLY A 1 297 ? 34.017 3.657 -17.935 1.00 65.88 297 GLY A CA 1
ATOM 2241 C C . GLY A 1 297 ? 32.997 2.509 -17.964 1.00 65.88 297 GLY A C 1
ATOM 2242 O O . GLY A 1 297 ? 33.115 1.569 -17.179 1.00 65.88 297 GLY A O 1
ATOM 2243 N N . GLU A 1 298 ? 32.011 2.541 -18.867 1.00 64.19 298 GLU A N 1
ATOM 2244 C CA . GLU A 1 298 ? 31.001 1.479 -19.007 1.00 64.19 298 GLU A CA 1
ATOM 2245 C C . GLU A 1 298 ? 31.337 0.455 -20.102 1.00 64.19 298 GLU A C 1
ATOM 2247 O O . GLU A 1 298 ? 30.674 -0.581 -20.210 1.00 64.19 298 GLU A O 1
ATOM 2252 N N . TRP A 1 299 ? 32.389 0.698 -20.889 1.00 67.19 299 TRP A N 1
ATOM 2253 C CA . TRP A 1 299 ? 32.789 -0.160 -22.006 1.00 67.19 299 TRP A CA 1
ATOM 2254 C C . TRP A 1 299 ? 33.039 -1.624 -21.613 1.00 67.19 299 TRP A C 1
ATOM 2256 O O . TRP A 1 299 ? 32.527 -2.497 -22.315 1.00 67.19 299 TRP A O 1
ATOM 2266 N N . PRO A 1 300 ? 33.716 -1.954 -20.491 1.00 69.38 300 PRO A N 1
ATOM 2267 C CA . PRO A 1 300 ? 33.924 -3.352 -20.104 1.00 69.38 300 PRO A CA 1
ATOM 2268 C C . PRO A 1 300 ? 32.605 -4.117 -19.918 1.00 69.38 300 PRO A C 1
ATOM 2270 O O . PRO A 1 300 ? 32.488 -5.282 -20.299 1.00 69.38 300 PRO A O 1
ATOM 2273 N N . TRP A 1 301 ? 31.580 -3.442 -19.391 1.00 65.75 301 TRP A N 1
ATOM 2274 C CA . TRP A 1 301 ? 30.255 -4.021 -19.176 1.00 65.75 301 TRP A CA 1
ATOM 2275 C C . TRP A 1 301 ? 29.451 -4.131 -20.471 1.00 65.75 301 TRP A C 1
ATOM 2277 O O . TRP A 1 301 ? 28.704 -5.089 -20.626 1.00 65.75 301 TRP A O 1
ATOM 2287 N N . LEU A 1 302 ? 29.627 -3.204 -21.418 1.00 64.88 302 LEU A N 1
ATOM 2288 C CA . LEU A 1 302 ? 29.043 -3.298 -22.762 1.00 64.88 302 LEU A CA 1
ATOM 2289 C C . LEU A 1 302 ? 29.562 -4.519 -23.520 1.00 64.88 302 LEU A C 1
ATOM 2291 O O . LEU A 1 302 ? 28.768 -5.256 -24.099 1.00 64.88 302 LEU A O 1
ATOM 2295 N N . TRP A 1 303 ? 30.873 -4.760 -23.476 1.00 69.56 303 TRP A N 1
ATOM 2296 C CA . TRP A 1 303 ? 31.476 -5.949 -24.077 1.00 69.56 303 TRP A CA 1
ATOM 2297 C C . TRP A 1 303 ? 30.987 -7.233 -23.400 1.00 69.56 303 TRP A C 1
ATOM 2299 O O . TRP A 1 303 ? 30.646 -8.199 -24.083 1.00 69.56 303 TRP A O 1
ATOM 2309 N N . TRP A 1 304 ? 30.875 -7.230 -22.070 1.00 71.75 304 TRP A N 1
ATOM 2310 C CA . TRP A 1 304 ? 30.349 -8.364 -21.310 1.00 71.75 304 TRP A CA 1
ATOM 2311 C C . TRP A 1 304 ? 28.871 -8.659 -21.610 1.00 71.75 304 TRP A C 1
ATOM 2313 O O . TRP A 1 304 ? 28.503 -9.805 -21.877 1.00 71.75 304 TRP A O 1
ATOM 2323 N N . ASP A 1 305 ? 28.024 -7.627 -21.621 1.00 73.06 305 ASP A N 1
ATOM 2324 C CA . ASP A 1 305 ? 26.604 -7.741 -21.955 1.00 73.06 305 ASP A CA 1
ATOM 2325 C C . ASP A 1 305 ? 26.425 -8.202 -23.414 1.00 73.06 305 ASP A C 1
ATOM 2327 O O . ASP A 1 305 ? 25.613 -9.089 -23.671 1.00 73.06 305 ASP A O 1
ATOM 2331 N N . ALA A 1 306 ? 27.224 -7.690 -24.360 1.00 74.75 306 ALA A N 1
ATOM 2332 C CA . ALA A 1 306 ? 27.196 -8.105 -25.766 1.00 74.75 306 ALA A CA 1
ATOM 2333 C C . ALA A 1 306 ? 27.615 -9.571 -25.956 1.00 74.75 306 ALA A C 1
ATOM 2335 O O . ALA A 1 306 ? 26.968 -10.307 -26.705 1.00 74.75 306 ALA A O 1
ATOM 2336 N N . LEU A 1 307 ? 28.648 -10.026 -25.240 1.00 78.44 307 LEU A N 1
ATOM 2337 C CA . LEU A 1 307 ? 29.045 -11.436 -25.217 1.00 78.44 307 LEU A CA 1
ATOM 2338 C C . LEU A 1 307 ? 27.928 -12.320 -24.658 1.00 78.44 307 LEU A C 1
ATOM 2340 O O . LEU A 1 307 ? 27.632 -13.381 -25.213 1.00 78.44 307 LEU A O 1
ATOM 2344 N N . TRP A 1 308 ? 27.275 -11.889 -23.580 1.00 76.25 308 TRP A N 1
ATOM 2345 C CA . TRP A 1 308 ? 26.225 -12.672 -22.941 1.00 76.25 308 TRP A CA 1
ATOM 2346 C C . TRP A 1 308 ? 24.923 -12.694 -23.749 1.00 76.25 308 TRP A C 1
ATOM 2348 O O . TRP A 1 308 ? 24.290 -13.745 -23.873 1.00 76.25 308 TRP A O 1
ATOM 2358 N N . ASP A 1 309 ? 24.530 -11.572 -24.349 1.00 73.94 309 ASP A N 1
ATOM 2359 C CA . ASP A 1 309 ? 23.392 -11.500 -25.264 1.00 73.94 309 ASP A CA 1
ATOM 2360 C C . ASP A 1 309 ? 23.665 -12.291 -26.551 1.00 73.94 309 ASP A C 1
ATOM 2362 O O . ASP A 1 309 ? 22.785 -13.029 -27.002 1.00 73.94 309 ASP A O 1
ATOM 2366 N N . GLY A 1 310 ? 24.898 -12.261 -27.068 1.00 77.44 310 GLY A N 1
ATOM 2367 C CA . GLY A 1 310 ? 25.359 -13.146 -28.138 1.00 77.44 310 GLY A CA 1
ATOM 2368 C C . GLY A 1 310 ? 25.233 -14.622 -27.754 1.00 77.44 310 GLY A C 1
ATOM 2369 O O . GLY A 1 310 ? 24.616 -15.406 -28.475 1.00 77.44 310 GLY A O 1
ATOM 2370 N N . ALA A 1 311 ? 25.705 -15.008 -26.567 1.00 78.25 311 ALA A N 1
ATOM 2371 C CA . ALA A 1 311 ? 25.580 -16.375 -26.065 1.00 78.25 311 ALA A CA 1
ATOM 2372 C C . ALA A 1 311 ? 24.110 -16.811 -25.911 1.00 78.25 311 ALA A C 1
ATOM 2374 O O . ALA A 1 311 ? 23.751 -17.944 -26.247 1.00 78.25 311 ALA A O 1
ATOM 2375 N N . ARG A 1 312 ? 23.224 -15.926 -25.436 1.00 79.31 312 ARG A N 1
ATOM 2376 C CA . ARG A 1 312 ? 21.779 -16.205 -25.363 1.00 79.31 312 ARG A CA 1
ATOM 2377 C C . ARG A 1 312 ? 21.153 -16.336 -26.749 1.00 79.31 312 ARG A C 1
ATOM 2379 O O . ARG A 1 312 ? 20.331 -17.233 -26.939 1.00 79.31 312 ARG A O 1
ATOM 2386 N N . ALA A 1 313 ? 21.536 -15.489 -27.702 1.00 75.62 313 ALA A N 1
ATOM 2387 C CA . ALA A 1 313 ? 21.060 -15.548 -29.079 1.00 75.62 313 ALA A CA 1
ATOM 2388 C C . ALA A 1 313 ? 21.485 -16.857 -29.757 1.00 75.62 313 ALA A C 1
ATOM 2390 O O . ALA A 1 313 ? 20.644 -17.531 -30.349 1.00 75.62 313 ALA A O 1
ATOM 2391 N N . VAL A 1 314 ? 22.737 -17.287 -29.567 1.00 81.56 314 VAL A N 1
ATOM 2392 C CA . VAL A 1 314 ? 23.245 -18.586 -30.039 1.00 81.56 314 VAL A CA 1
ATOM 2393 C C . VAL A 1 314 ? 22.466 -19.741 -29.409 1.00 81.56 314 VAL A C 1
ATOM 2395 O O . VAL A 1 314 ? 22.028 -20.643 -30.118 1.00 81.56 314 VAL A O 1
ATOM 2398 N N . ARG A 1 315 ? 22.193 -19.706 -28.097 1.00 82.00 315 ARG A N 1
ATOM 2399 C CA . ARG A 1 315 ? 21.351 -20.726 -27.437 1.00 82.00 315 ARG A CA 1
ATOM 2400 C C . ARG A 1 315 ? 19.917 -20.735 -27.971 1.00 82.00 315 ARG A C 1
ATOM 2402 O O . ARG A 1 315 ? 19.323 -21.805 -28.105 1.00 82.00 315 ARG A O 1
ATOM 2409 N N . ALA A 1 316 ? 19.336 -19.572 -28.261 1.00 77.31 316 ALA A N 1
ATOM 2410 C CA . ALA A 1 316 ? 18.002 -19.470 -28.850 1.00 77.31 316 ALA A CA 1
ATOM 2411 C C . ALA A 1 316 ? 17.974 -20.040 -30.279 1.00 77.31 316 ALA A C 1
ATOM 2413 O O . ALA A 1 316 ? 17.078 -20.820 -30.604 1.00 77.31 316 ALA A O 1
ATOM 2414 N N . TRP A 1 317 ? 18.994 -19.736 -31.085 1.00 81.25 317 TRP A N 1
ATOM 2415 C CA . TRP A 1 317 ? 19.191 -20.299 -32.421 1.00 81.25 317 TRP A CA 1
ATOM 2416 C C . TRP A 1 317 ? 19.391 -21.812 -32.386 1.00 81.25 317 TRP A C 1
ATOM 2418 O O . TRP A 1 317 ? 18.707 -22.527 -33.110 1.00 81.25 317 TRP A O 1
ATOM 2428 N N . ALA A 1 318 ? 20.227 -22.326 -31.484 1.00 78.75 318 ALA A N 1
ATOM 2429 C CA . ALA A 1 318 ? 20.432 -23.762 -31.302 1.00 78.75 318 ALA A CA 1
ATOM 2430 C C . ALA A 1 318 ? 19.129 -24.484 -30.916 1.00 78.75 318 ALA A C 1
ATOM 2432 O O . ALA A 1 318 ? 18.838 -25.573 -31.410 1.00 78.75 318 ALA A O 1
ATOM 2433 N N . ARG A 1 319 ? 18.286 -23.862 -30.081 1.00 82.12 319 ARG A N 1
ATOM 2434 C CA . ARG A 1 319 ? 16.959 -24.401 -29.736 1.00 82.12 319 ARG A CA 1
ATOM 2435 C C . ARG A 1 319 ? 16.001 -24.396 -30.925 1.00 82.12 319 ARG A C 1
ATOM 2437 O O . ARG A 1 319 ? 15.239 -25.350 -31.071 1.00 82.12 319 ARG A O 1
ATOM 2444 N N . LEU A 1 320 ? 16.011 -23.348 -31.748 1.00 78.56 320 LEU A N 1
ATOM 2445 C CA . LEU A 1 320 ? 15.193 -23.266 -32.962 1.00 78.56 320 LEU A CA 1
ATOM 2446 C C . LEU A 1 320 ? 15.657 -24.281 -34.012 1.00 78.56 320 LEU A C 1
ATOM 2448 O O . LEU A 1 320 ? 14.833 -25.045 -34.509 1.00 78.56 320 LEU A O 1
ATOM 2452 N N . ALA A 1 321 ? 16.963 -24.377 -34.253 1.00 77.12 321 ALA A N 1
ATOM 2453 C CA . ALA A 1 321 ? 17.573 -25.376 -35.124 1.00 77.12 321 ALA A CA 1
ATOM 2454 C C . ALA A 1 321 ? 17.271 -26.803 -34.641 1.00 77.12 321 ALA A C 1
ATOM 2456 O O . ALA A 1 321 ? 16.845 -27.642 -35.426 1.00 77.12 321 ALA A O 1
ATOM 2457 N N . GLY A 1 322 ? 17.362 -27.069 -33.334 1.00 76.69 322 GLY A N 1
ATOM 2458 C CA . GLY A 1 322 ? 17.005 -28.365 -32.752 1.00 76.69 322 GLY A CA 1
ATOM 2459 C C . GLY A 1 322 ? 15.508 -28.698 -32.825 1.00 76.69 322 GLY A C 1
ATOM 2460 O O . GLY A 1 322 ? 15.137 -29.872 -32.856 1.00 76.69 322 GLY A O 1
ATOM 2461 N N . ARG A 1 323 ? 14.610 -27.703 -32.860 1.00 80.44 323 ARG A N 1
ATOM 2462 C CA . ARG A 1 323 ? 13.178 -27.928 -33.146 1.00 80.44 323 ARG A CA 1
ATOM 2463 C C . ARG A 1 323 ? 12.939 -28.186 -34.630 1.00 80.44 323 ARG A C 1
ATOM 2465 O O . ARG A 1 323 ? 12.180 -29.092 -34.956 1.00 80.44 323 ARG A O 1
ATOM 2472 N N . ALA A 1 324 ? 13.604 -27.439 -35.508 1.00 76.56 324 ALA A N 1
ATOM 2473 C CA . ALA A 1 324 ? 13.525 -27.629 -36.951 1.00 76.56 324 ALA A CA 1
ATOM 2474 C C . ALA A 1 324 ? 14.051 -29.013 -37.359 1.00 76.56 324 ALA A C 1
ATOM 2476 O O . ALA A 1 324 ? 13.363 -29.730 -38.076 1.00 76.56 324 ALA A O 1
ATOM 2477 N N . ALA A 1 325 ? 15.197 -29.434 -36.816 1.00 75.81 325 ALA A N 1
ATOM 2478 C CA . ALA A 1 325 ? 15.779 -30.755 -37.033 1.00 75.81 325 ALA A CA 1
ATOM 2479 C C . ALA A 1 325 ? 14.859 -31.879 -36.536 1.00 75.81 325 ALA A C 1
ATOM 2481 O O . ALA A 1 325 ? 14.611 -32.827 -37.272 1.00 75.81 325 ALA A O 1
ATOM 2482 N N . ARG A 1 326 ? 14.265 -31.750 -35.338 1.00 78.50 326 ARG A N 1
ATOM 2483 C CA . ARG A 1 326 ? 13.262 -32.714 -34.843 1.00 78.50 326 ARG A CA 1
ATOM 2484 C C . ARG A 1 326 ? 12.006 -32.758 -35.712 1.00 78.50 326 ARG A C 1
ATOM 2486 O O . ARG A 1 326 ? 11.487 -33.840 -35.962 1.00 78.50 326 ARG A O 1
ATOM 2493 N N . GLY A 1 327 ? 11.537 -31.612 -36.206 1.00 76.62 327 GLY A N 1
ATOM 2494 C CA . GLY A 1 327 ? 10.419 -31.542 -37.149 1.00 76.62 327 GLY A CA 1
ATOM 2495 C C . GLY A 1 327 ? 10.738 -32.192 -38.499 1.00 76.62 327 GLY A C 1
ATOM 2496 O O . GLY A 1 327 ? 9.901 -32.900 -39.056 1.00 76.62 327 GLY A O 1
ATOM 2497 N N . LEU A 1 328 ? 11.961 -32.009 -39.006 1.00 77.38 328 LEU A N 1
ATOM 2498 C CA . LEU A 1 328 ? 12.442 -32.644 -40.235 1.00 77.38 328 LEU A CA 1
ATOM 2499 C C . LEU A 1 328 ? 12.604 -34.158 -40.057 1.00 77.38 328 LEU A C 1
ATOM 2501 O O . LEU A 1 328 ? 12.188 -34.920 -40.924 1.00 77.38 328 LEU A O 1
ATOM 2505 N N . TRP A 1 329 ? 13.133 -34.592 -38.912 1.00 74.06 329 TRP A N 1
ATOM 2506 C CA . TRP A 1 329 ? 13.293 -36.004 -38.571 1.00 74.06 329 TRP A CA 1
ATOM 2507 C C . TRP A 1 329 ? 11.948 -36.703 -38.384 1.00 74.06 329 TRP A C 1
ATOM 2509 O O . TRP A 1 329 ? 11.766 -37.808 -38.875 1.00 74.06 329 TRP A O 1
ATOM 2519 N N . AL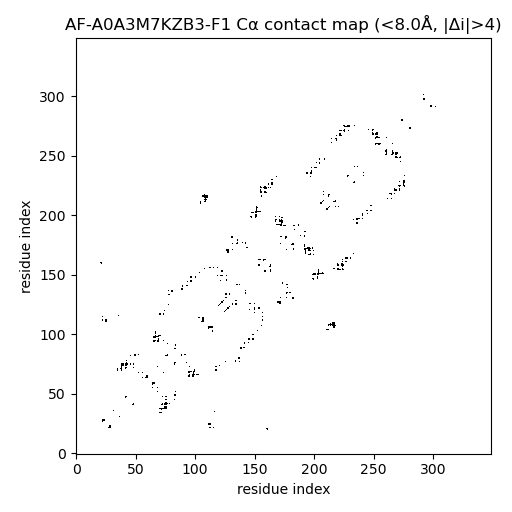A A 1 330 ? 10.964 -36.039 -37.770 1.00 73.44 330 ALA A N 1
ATOM 2520 C CA . ALA A 1 330 ? 9.598 -36.549 -37.683 1.00 73.44 330 ALA A CA 1
ATOM 2521 C C . ALA A 1 330 ? 8.953 -36.708 -39.073 1.00 73.44 330 ALA A C 1
ATOM 2523 O O . ALA A 1 330 ? 8.299 -37.714 -39.335 1.00 73.44 330 ALA A O 1
ATOM 2524 N N . ARG A 1 331 ? 9.183 -35.759 -39.994 1.00 76.25 331 ARG A N 1
ATOM 2525 C CA . ARG A 1 331 ? 8.701 -35.836 -41.388 1.00 76.25 331 ARG A CA 1
ATOM 2526 C C . ARG A 1 331 ? 9.406 -36.928 -42.199 1.00 76.25 331 ARG A C 1
ATOM 2528 O O . ARG A 1 331 ? 8.752 -37.620 -42.973 1.00 76.25 331 ARG A O 1
ATOM 2535 N N . LEU A 1 332 ? 10.712 -37.111 -42.012 1.00 74.81 332 LEU A N 1
ATOM 2536 C CA . LEU A 1 332 ? 11.489 -38.184 -42.643 1.00 74.81 332 LEU A CA 1
ATOM 2537 C C . LEU A 1 332 ? 11.121 -39.560 -42.080 1.00 74.81 332 LEU A C 1
ATOM 2539 O O . LEU A 1 332 ? 10.906 -40.489 -42.851 1.00 74.81 332 LEU A O 1
ATOM 2543 N N . ALA A 1 333 ? 10.955 -39.685 -40.763 1.00 69.56 333 ALA A N 1
ATOM 2544 C CA . ALA A 1 333 ? 10.491 -40.909 -40.116 1.00 69.56 333 ALA A CA 1
ATOM 2545 C C . ALA A 1 333 ? 9.059 -41.275 -40.537 1.00 69.56 333 ALA A C 1
ATOM 2547 O O . ALA A 1 333 ? 8.764 -42.453 -40.716 1.00 69.56 333 ALA A O 1
ATOM 2548 N N . ALA A 1 334 ? 8.181 -40.288 -40.749 1.00 68.56 334 ALA A N 1
ATOM 2549 C CA . ALA A 1 334 ? 6.848 -40.516 -41.306 1.00 68.56 334 ALA A CA 1
ATOM 2550 C C . ALA A 1 334 ? 6.902 -41.010 -42.764 1.00 68.56 334 ALA A C 1
ATOM 2552 O O . ALA A 1 334 ? 6.155 -41.915 -43.124 1.00 68.56 334 ALA A O 1
ATOM 2553 N N . ARG A 1 335 ? 7.824 -40.484 -43.584 1.00 66.94 335 ARG A N 1
ATOM 2554 C CA . ARG A 1 335 ? 8.051 -40.959 -44.962 1.00 66.94 335 ARG A CA 1
ATOM 2555 C C . ARG A 1 335 ? 8.678 -42.355 -45.019 1.00 66.94 335 ARG A C 1
ATOM 2557 O O . ARG A 1 335 ? 8.296 -43.146 -45.865 1.00 66.94 335 ARG A O 1
ATOM 2564 N N . LEU A 1 336 ? 9.589 -42.679 -44.101 1.00 61.00 336 LEU A N 1
ATOM 2565 C CA . LEU A 1 336 ? 10.241 -43.994 -44.019 1.00 61.00 336 LEU A CA 1
ATOM 2566 C C . LEU A 1 336 ? 9.338 -45.085 -43.417 1.00 61.00 336 LEU A C 1
ATOM 2568 O O . LEU A 1 336 ? 9.539 -46.261 -43.703 1.00 61.00 336 LEU A O 1
ATOM 2572 N N . ARG A 1 337 ? 8.323 -44.718 -42.620 1.00 58.62 337 ARG A N 1
ATOM 2573 C CA . ARG A 1 337 ? 7.266 -45.646 -42.167 1.00 58.62 337 ARG A CA 1
ATOM 2574 C C . ARG A 1 337 ? 6.228 -45.960 -43.248 1.00 58.62 337 ARG A C 1
ATOM 2576 O O . ARG A 1 337 ? 5.436 -46.878 -43.060 1.00 58.62 337 ARG A O 1
ATOM 2583 N N . TRP A 1 338 ? 6.240 -45.255 -44.378 1.00 50.69 338 TRP A N 1
ATOM 2584 C CA . TRP A 1 338 ? 5.432 -45.599 -45.546 1.00 50.69 338 TRP A CA 1
ATOM 2585 C C . TRP A 1 338 ? 6.185 -46.626 -46.407 1.00 50.69 338 TRP A C 1
ATOM 2587 O O . TRP A 1 338 ? 6.875 -46.291 -47.366 1.00 50.69 338 TRP A O 1
ATOM 2597 N N . ARG A 1 339 ? 6.073 -47.908 -46.036 1.00 47.66 339 ARG A N 1
ATOM 2598 C CA . ARG A 1 339 ? 6.351 -49.032 -46.942 1.00 47.66 339 ARG A CA 1
ATOM 2599 C C . ARG A 1 339 ? 5.062 -49.353 -47.709 1.00 47.66 339 ARG A C 1
ATOM 2601 O O . ARG A 1 339 ? 4.111 -49.798 -47.069 1.00 47.66 339 ARG A O 1
ATOM 2608 N N . PRO A 1 340 ? 4.994 -49.190 -49.042 1.00 46.84 340 PRO A N 1
ATOM 2609 C CA . PRO A 1 340 ? 3.902 -49.749 -49.819 1.00 46.84 340 PRO A CA 1
ATOM 2610 C C . PRO A 1 340 ? 4.213 -51.229 -50.047 1.00 46.84 340 PRO A C 1
ATOM 2612 O O . PRO A 1 340 ? 5.079 -51.593 -50.838 1.00 46.84 340 PRO A O 1
ATOM 2615 N N . GLY A 1 341 ? 3.534 -52.092 -49.306 1.00 47.78 341 GLY A N 1
ATOM 2616 C CA . GLY A 1 341 ? 3.649 -53.529 -49.478 1.00 47.78 341 GLY A CA 1
ATOM 2617 C C . GLY A 1 341 ? 2.494 -54.232 -48.800 1.00 47.78 341 GLY A C 1
ATOM 2618 O O . GLY A 1 341 ? 2.602 -54.526 -47.621 1.00 47.78 341 GLY A O 1
ATOM 2619 N N . THR A 1 342 ? 1.403 -54.418 -49.548 1.00 45.34 342 THR A N 1
ATOM 2620 C CA . THR A 1 342 ? 0.669 -55.679 -49.793 1.00 45.34 342 THR A CA 1
ATOM 2621 C C . THR A 1 342 ? -0.784 -55.359 -50.124 1.00 45.34 342 THR A C 1
ATOM 2623 O O . THR A 1 342 ? -1.480 -54.746 -49.323 1.00 45.34 342 THR A O 1
ATOM 2626 N N . GLY A 1 343 ? -1.237 -55.800 -51.298 1.00 40.78 343 GL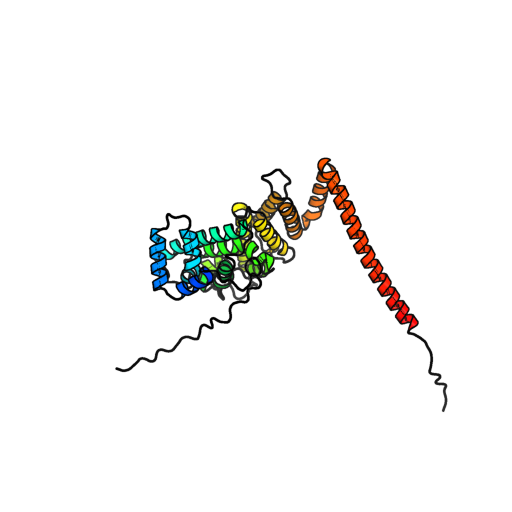Y A N 1
ATOM 2627 C CA . GLY A 1 343 ? -2.644 -55.723 -51.682 1.00 40.78 343 GLY A CA 1
ATOM 2628 C C . GLY A 1 343 ? -2.866 -55.683 -53.187 1.00 40.78 343 GLY A C 1
ATOM 2629 O O . GLY A 1 343 ? -3.491 -54.757 -53.689 1.00 40.78 343 GLY A O 1
ATOM 2630 N N . ARG A 1 344 ? -2.342 -56.677 -53.919 1.00 42.81 344 ARG A N 1
ATOM 2631 C CA . ARG A 1 344 ? -2.868 -57.027 -55.246 1.00 42.81 344 ARG A CA 1
ATOM 2632 C C . ARG A 1 344 ? -4.346 -57.397 -55.065 1.00 42.81 344 ARG A C 1
ATOM 2634 O O . ARG A 1 344 ? -4.632 -58.440 -54.492 1.00 42.81 344 ARG A O 1
ATOM 2641 N N . GLY A 1 345 ? -5.247 -56.558 -55.561 1.00 39.25 345 GLY A N 1
ATOM 2642 C CA . GLY A 1 345 ? -6.638 -56.899 -55.848 1.00 39.25 345 GLY A CA 1
ATOM 2643 C C . GLY A 1 345 ? -6.866 -56.696 -57.339 1.00 39.25 345 GLY A C 1
ATOM 2644 O O . GLY A 1 345 ? -7.258 -55.615 -57.765 1.00 39.25 345 GLY A O 1
ATOM 2645 N N . ILE A 1 346 ? -6.505 -57.706 -58.131 1.00 41.91 346 ILE A N 1
ATOM 2646 C CA . ILE A 1 346 ? -6.825 -57.789 -59.558 1.00 41.91 346 ILE A CA 1
ATOM 2647 C C . ILE A 1 346 ? -8.255 -58.334 -59.670 1.00 41.91 346 ILE A C 1
ATOM 2649 O O . ILE A 1 346 ? -8.543 -59.395 -59.129 1.00 41.91 346 ILE A O 1
ATOM 2653 N N . LEU A 1 347 ? -9.103 -57.539 -60.325 1.00 41.53 347 LEU A N 1
ATOM 2654 C CA . LEU A 1 347 ? -10.202 -57.865 -61.249 1.00 41.53 347 LEU A CA 1
ATOM 2655 C C . LEU A 1 347 ? -10.674 -59.332 -61.358 1.00 41.53 347 LEU A C 1
ATOM 2657 O O . LEU A 1 347 ? -9.869 -60.213 -61.650 1.00 41.53 347 LEU A O 1
ATOM 2661 N N . CYS A 1 348 ? -11.998 -59.530 -61.298 1.00 36.78 348 CYS A N 1
ATOM 2662 C CA . CYS A 1 348 ? -12.865 -60.050 -62.383 1.00 36.78 348 CYS A CA 1
ATOM 2663 C C . CYS A 1 348 ? -14.075 -60.822 -61.829 1.00 36.78 348 CYS A C 1
ATOM 2665 O O . CYS A 1 348 ? -13.908 -61.640 -60.927 1.00 36.78 348 CYS A O 1
ATOM 2667 N N . GLY A 1 349 ? -15.236 -60.642 -62.473 1.00 37.09 349 GLY A N 1
ATOM 2668 C CA . GLY A 1 349 ? -16.364 -61.582 -62.440 1.00 37.09 349 GLY A CA 1
ATOM 2669 C C . GLY A 1 349 ? -17.635 -61.007 -61.862 1.00 37.09 349 GLY A C 1
ATOM 2670 O O . GLY A 1 349 ? -17.852 -61.246 -60.657 1.00 37.09 349 GLY A O 1
#

Secondary structure (DSSP, 8-state):
------PPPPP--TTS----TT-TTSS-TT---HHHHHHHHHHH-HHHHHHHHHHHHHTTTSTTHHHHHHHHHHHHHHH-TTTT-TTTHHHHHHHHHHHHHHHHHHHHHHT--TTHHHHHIIIIIIIT-GGGHHHHTS-HHHHHHHHHHHHHHHHHHHTTTTTHHHHHHTPPPHHHHHTTPPPPS-TTSTHHHHHHHHHHHHHHHHHHHHT--SHHHHHHHHHHHHHTTTSSGGGTS-HHHHHHHHHHHHHHH---STTSPPHHHHHHHHHHHHHH-GGGHHHHHHHHHHHHHH-GGGHHHHHHHHHHHHHHHHHHHHHHHHHHHHHHHHHHHHHHT------------

pLDDT: mean 79.54, std 18.79, range [27.94, 97.69]

Mean predicted aligned error: 13.33 Å

Radius of gyration: 28.52 Å; Cα contacts (8 Å, |Δ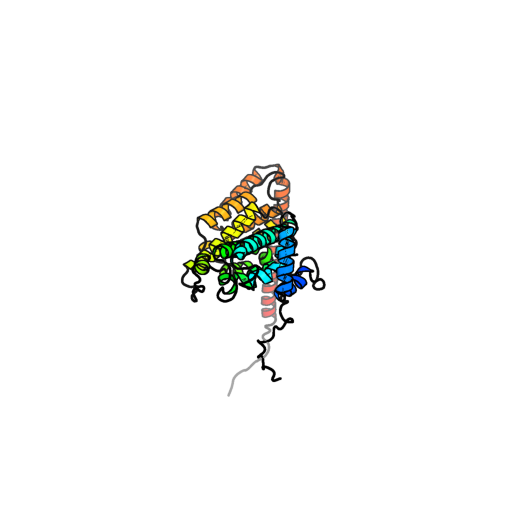i|>4): 355; chains: 1; bounding box: 74×76×99 Å

Nearest PDB structures (foldseek):
  9dze-assembly1_c  TM=2.871E-01  e=4.413E-01  synthetic construct
  9dze-assembly1_h  TM=3.195E-01  e=8.648E-01  synthetic construct
  9dze-assembly1_B  TM=2.606E-01  e=1.494E+00  synthetic construct
  7ni6-assembly1_A  TM=3.153E-01  e=2.807E+00  Homo sapiens
  8oxm-assembly1_B  TM=2.867E-01  e=5.982E+00  Homo sapiens